Protein AF-A0A8T2VFH3-F1 (afdb_monomer_lite)

pLDDT: mean 77.1, std 20.13, range [26.38, 95.88]

InterPro domains:
  IPR005554 NOL6/Upt22 [PTHR17972] (3-169)
  IPR035370 Nrap protein, domain 5 [PF17406] (2-104)

Foldseek 3Di:
DPQPVHDPDPDPLSVLLVVLVCLQPPPQLPDAAEDEDPPPDDPVLVVVLVVLSVVCNPQDFSHHYAYPVRSNSPPPGNVDDHVVVSVVSNVLSVVLSVVSVCCVVVNCVVCVCVNVDDDPVVDPDDDDDDLVPDPCSVPDPDDDDDPDDQDQDDPDDDPPDDPPPDPPVVPDDPDPPPDPPRDDDDDDD

Organism: Ceratopteris richardii (NCBI:txid49495)

Structure (mmCIF, N/CA/C/O backbone):
data_AF-A0A8T2VFH3-F1
#
_entry.id   AF-A0A8T2VFH3-F1
#
loop_
_atom_site.group_PDB
_atom_site.id
_atom_site.type_symbol
_atom_site.label_atom_id
_atom_site.label_alt_id
_atom_site.label_comp_id
_atom_site.label_asym_id
_atom_site.label_entity_id
_atom_site.label_seq_id
_atom_site.pdbx_PDB_ins_code
_atom_site.Cartn_x
_atom_site.Cartn_y
_atom_site.Cartn_z
_atom_site.occupancy
_atom_site.B_iso_or_equiv
_atom_site.auth_seq_id
_atom_site.auth_comp_id
_atom_site.auth_asym_id
_atom_site.auth_atom_id
_atom_site.pdbx_PDB_model_num
ATOM 1 N N . MET A 1 1 ? -1.041 8.936 9.125 1.00 47.41 1 MET A N 1
ATOM 2 C CA . MET A 1 1 ? -0.189 7.726 9.085 1.00 47.41 1 MET A CA 1
ATOM 3 C C . MET A 1 1 ? 0.545 7.745 10.401 1.00 47.41 1 MET A C 1
ATOM 5 O O . MET A 1 1 ? 1.342 8.659 10.584 1.00 47.41 1 MET A O 1
ATOM 9 N N . ARG A 1 2 ? 0.263 6.819 11.328 1.00 52.88 2 ARG A N 1
ATOM 10 C CA . ARG A 1 2 ? 1.110 6.667 12.518 1.00 52.88 2 ARG A CA 1
ATOM 11 C C . ARG A 1 2 ? 2.523 6.396 12.016 1.00 52.88 2 ARG A C 1
ATOM 13 O O . ARG A 1 2 ? 2.790 5.335 11.466 1.00 52.88 2 ARG A O 1
ATOM 20 N N . SER A 1 3 ? 3.382 7.406 12.100 1.00 57.72 3 SER A N 1
ATOM 21 C CA . SER A 1 3 ? 4.727 7.335 11.542 1.00 57.72 3 SER A CA 1
ATOM 22 C C . SER A 1 3 ? 5.629 6.454 12.403 1.00 57.72 3 SER A C 1
ATOM 24 O O . SER A 1 3 ? 6.637 5.980 11.897 1.00 57.72 3 SER A O 1
ATOM 26 N N . ALA A 1 4 ? 5.235 6.186 13.657 1.00 55.66 4 ALA A N 1
ATOM 27 C CA . ALA A 1 4 ? 5.940 5.340 14.612 1.00 55.66 4 ALA A CA 1
ATOM 28 C C . ALA A 1 4 ? 6.362 3.991 13.990 1.00 55.66 4 ALA A C 1
ATOM 30 O O . ALA A 1 4 ? 5.526 3.308 13.396 1.00 55.66 4 ALA A O 1
ATOM 31 N N . PRO A 1 5 ? 7.638 3.584 14.122 1.00 71.25 5 PRO A N 1
ATOM 32 C CA . PRO A 1 5 ? 8.710 4.199 14.922 1.00 71.25 5 PRO A CA 1
ATOM 33 C C . PRO A 1 5 ? 9.457 5.367 14.241 1.00 71.25 5 PRO A C 1
ATOM 35 O O . PRO A 1 5 ? 10.405 5.904 14.801 1.00 71.25 5 PRO A O 1
ATOM 38 N N . TYR A 1 6 ? 9.064 5.769 13.037 1.00 73.88 6 TYR A N 1
ATOM 39 C CA . TYR A 1 6 ? 9.732 6.792 12.237 1.00 73.88 6 TYR A CA 1
ATOM 40 C C . TYR A 1 6 ? 9.082 8.188 12.354 1.00 73.88 6 TYR A C 1
ATOM 42 O O . TYR A 1 6 ? 7.912 8.341 12.698 1.00 73.88 6 TYR A O 1
ATOM 50 N N . SER A 1 7 ? 9.828 9.247 12.029 1.00 82.75 7 SER A N 1
ATOM 51 C CA . SER A 1 7 ? 9.264 10.587 11.776 1.00 82.75 7 SER A CA 1
ATOM 52 C C . SER A 1 7 ? 8.510 10.616 10.439 1.00 82.75 7 SER A C 1
ATOM 54 O O . SER A 1 7 ? 8.768 9.749 9.607 1.00 82.75 7 SER A O 1
ATOM 56 N N . PRO A 1 8 ? 7.608 11.571 10.156 1.00 85.31 8 PRO A N 1
ATOM 57 C CA . PRO A 1 8 ? 7.024 11.725 8.820 1.00 85.31 8 PRO A CA 1
ATOM 58 C C . PRO A 1 8 ? 8.106 11.786 7.717 1.00 85.31 8 PRO A C 1
ATOM 60 O O . PRO A 1 8 ? 9.150 12.408 7.924 1.00 85.31 8 PRO A O 1
ATOM 63 N N . PRO A 1 9 ? 7.930 11.103 6.567 1.00 88.88 9 PRO A N 1
ATOM 64 C CA . PRO A 1 9 ? 8.958 11.060 5.530 1.00 88.88 9 PRO A CA 1
ATOM 65 C C . PRO A 1 9 ? 9.182 12.448 4.913 1.00 88.88 9 PRO A C 1
ATOM 67 O O . PRO A 1 9 ? 8.249 13.066 4.413 1.00 88.88 9 PRO A O 1
ATOM 70 N N . LEU A 1 10 ? 10.437 12.908 4.902 1.00 88.25 10 LEU A N 1
ATOM 71 C CA . LEU A 1 10 ? 10.839 14.214 4.352 1.00 88.25 10 LEU A CA 1
ATOM 72 C C . LEU A 1 10 ? 11.247 14.160 2.869 1.00 88.25 10 LEU A C 1
ATOM 74 O O . LEU A 1 10 ? 11.599 15.177 2.279 1.00 88.25 10 LEU A O 1
ATOM 78 N N . SER A 1 11 ? 11.212 12.978 2.248 1.00 92.50 11 SER A N 1
ATOM 79 C CA . SER A 1 11 ? 11.485 12.806 0.822 1.00 92.50 11 SER A CA 1
ATOM 80 C C . SER A 1 11 ? 10.522 11.800 0.194 1.00 92.50 11 SER A C 1
ATOM 82 O O . SER A 1 11 ? 10.039 10.875 0.854 1.00 92.50 11 SER A O 1
ATOM 84 N N . ARG A 1 12 ? 10.285 11.953 -1.115 1.00 91.81 12 ARG A N 1
ATOM 85 C CA . ARG A 1 12 ? 9.462 11.023 -1.906 1.00 91.81 12 ARG A CA 1
ATOM 86 C C . ARG A 1 12 ? 10.011 9.597 -1.856 1.00 91.81 12 ARG A C 1
ATOM 88 O O . ARG A 1 12 ? 9.244 8.656 -1.694 1.00 91.81 12 ARG A O 1
ATOM 95 N N . VAL A 1 13 ? 11.333 9.450 -1.936 1.00 91.25 13 VAL A N 1
ATOM 96 C CA . VAL A 1 13 ? 12.014 8.148 -1.908 1.00 91.25 13 VAL A CA 1
ATOM 97 C C . VAL A 1 13 ? 11.849 7.480 -0.542 1.00 91.25 13 VAL A C 1
ATOM 99 O O . VAL A 1 13 ? 11.465 6.316 -0.474 1.00 91.25 13 VAL A O 1
ATOM 102 N N . THR A 1 14 ? 12.036 8.228 0.551 1.00 91.62 14 THR A N 1
ATOM 103 C CA . THR A 1 14 ? 11.834 7.725 1.921 1.00 91.62 14 THR A CA 1
ATOM 104 C C . THR A 1 14 ? 10.377 7.334 2.180 1.00 91.62 14 THR A C 1
ATOM 106 O O . THR A 1 14 ? 10.109 6.345 2.859 1.00 91.62 14 THR A O 1
ATOM 109 N N . GLY A 1 15 ? 9.417 8.097 1.652 1.00 92.69 15 GLY A N 1
ATOM 110 C CA . GLY A 1 15 ? 8.003 7.734 1.737 1.00 92.69 15 GLY A CA 1
ATOM 111 C C . GLY A 1 15 ? 7.705 6.443 0.977 1.00 92.69 15 GLY A C 1
ATOM 112 O O . GLY A 1 15 ? 7.069 5.539 1.516 1.00 92.69 15 GLY A O 1
ATOM 113 N N . PHE A 1 16 ? 8.225 6.332 -0.246 1.00 93.75 16 PHE A N 1
ATOM 114 C CA . PHE A 1 16 ? 8.002 5.172 -1.099 1.00 93.75 16 PHE A CA 1
ATOM 115 C C . PHE A 1 16 ? 8.624 3.894 -0.528 1.00 93.75 16 PHE A C 1
ATOM 117 O O . PHE A 1 16 ? 7.931 2.885 -0.431 1.00 93.75 16 PHE A O 1
ATOM 124 N N . ILE A 1 17 ? 9.875 3.933 -0.055 1.00 93.19 17 ILE A N 1
ATOM 125 C CA . ILE A 1 17 ? 10.496 2.750 0.559 1.00 93.19 17 ILE A CA 1
ATOM 126 C C . ILE A 1 17 ? 9.724 2.295 1.803 1.00 93.19 17 ILE A C 1
ATOM 128 O O . ILE A 1 17 ? 9.435 1.112 1.939 1.00 93.19 17 ILE A O 1
ATOM 132 N N . ARG A 1 18 ? 9.277 3.215 2.669 1.00 92.88 18 ARG A N 1
ATOM 133 C CA . ARG A 1 18 ? 8.472 2.859 3.851 1.00 92.88 18 ARG A CA 1
ATOM 134 C C . ARG A 1 18 ? 7.125 2.249 3.488 1.00 92.88 18 ARG A C 1
ATOM 136 O O . ARG A 1 18 ? 6.659 1.361 4.193 1.00 92.88 18 ARG A O 1
ATOM 143 N N . PHE A 1 19 ? 6.515 2.698 2.397 1.00 94.81 19 PHE A N 1
ATOM 144 C CA . PHE A 1 19 ? 5.304 2.081 1.868 1.00 94.81 19 PHE A CA 1
ATOM 145 C C . PHE A 1 19 ? 5.554 0.641 1.397 1.00 94.81 19 PHE A C 1
ATOM 147 O O . PHE A 1 19 ? 4.775 -0.250 1.733 1.00 94.81 19 PHE A O 1
ATOM 154 N N . LEU A 1 20 ? 6.658 0.384 0.687 1.00 95.44 20 LEU A N 1
ATOM 155 C CA . LEU A 1 20 ? 7.027 -0.978 0.283 1.00 95.44 20 LEU A CA 1
ATOM 156 C C . LEU A 1 20 ? 7.302 -1.871 1.501 1.00 95.44 20 LEU A C 1
ATOM 158 O O . LEU A 1 20 ? 6.806 -2.995 1.562 1.00 95.44 20 LEU A O 1
ATOM 162 N N . LEU A 1 21 ? 8.029 -1.358 2.496 1.00 94.31 21 LEU A N 1
ATOM 163 C CA . LEU A 1 21 ? 8.298 -2.071 3.747 1.00 94.31 21 LEU A CA 1
ATOM 164 C C . LEU A 1 21 ? 7.007 -2.376 4.520 1.00 94.31 21 LEU A C 1
ATOM 166 O O . LEU A 1 21 ? 6.841 -3.492 5.003 1.00 94.31 21 LEU A O 1
ATOM 170 N N . LEU A 1 22 ? 6.057 -1.432 4.569 1.00 95.25 22 LEU A N 1
ATOM 171 C CA . LEU A 1 22 ? 4.728 -1.668 5.137 1.00 95.25 22 LEU A CA 1
ATOM 172 C C . LEU A 1 22 ? 4.045 -2.840 4.429 1.00 95.25 22 LEU A C 1
ATOM 174 O O . LEU A 1 22 ? 3.620 -3.776 5.089 1.00 95.25 22 LEU A O 1
ATOM 178 N N . ILE A 1 23 ? 3.971 -2.838 3.098 1.00 95.50 23 ILE A N 1
ATOM 179 C CA . ILE A 1 23 ? 3.341 -3.945 2.364 1.00 95.50 23 ILE A CA 1
ATOM 180 C C . ILE A 1 23 ? 4.028 -5.280 2.660 1.00 95.50 23 ILE A C 1
ATOM 182 O O . ILE A 1 23 ? 3.342 -6.281 2.879 1.00 95.50 23 ILE A O 1
ATOM 186 N N . ARG A 1 24 ? 5.365 -5.284 2.663 1.00 95.44 24 ARG A N 1
ATOM 187 C CA . ARG A 1 24 ? 6.205 -6.472 2.837 1.00 95.44 24 ARG A CA 1
ATOM 188 C C . ARG A 1 24 ? 6.053 -7.112 4.216 1.00 95.44 24 ARG A C 1
ATOM 190 O O . ARG A 1 24 ? 5.927 -8.333 4.298 1.00 95.44 24 ARG A O 1
ATOM 197 N N . ASP A 1 25 ? 6.112 -6.298 5.266 1.00 94.56 25 ASP A N 1
ATOM 198 C CA . ASP A 1 25 ? 6.278 -6.766 6.647 1.00 94.56 25 ASP A CA 1
ATOM 199 C C . ASP A 1 25 ? 4.962 -6.796 7.429 1.00 94.56 25 ASP A C 1
ATOM 201 O O . ASP A 1 25 ? 4.890 -7.367 8.522 1.00 94.56 25 ASP A O 1
ATOM 205 N N . TYR A 1 26 ? 3.902 -6.181 6.901 1.00 95.19 26 TYR A N 1
ATOM 206 C CA . TYR A 1 26 ? 2.634 -6.122 7.605 1.00 95.19 26 TYR A CA 1
ATOM 207 C C . TYR A 1 26 ? 1.938 -7.486 7.649 1.00 95.19 26 TYR A C 1
ATOM 209 O O . TYR A 1 26 ? 1.754 -8.179 6.650 1.00 95.19 26 TYR A O 1
ATOM 217 N N . ALA A 1 27 ? 1.513 -7.863 8.851 1.00 92.94 27 ALA A N 1
ATOM 218 C CA . ALA A 1 27 ? 0.857 -9.128 9.141 1.00 92.94 27 ALA A CA 1
ATOM 219 C C . ALA A 1 27 ? -0.642 -9.075 8.784 1.00 92.94 27 ALA A C 1
ATOM 221 O O . ALA A 1 27 ? -1.491 -9.120 9.673 1.00 92.94 27 ALA A O 1
ATOM 222 N N . TRP A 1 28 ? -0.958 -8.977 7.487 1.00 92.75 28 TRP A N 1
ATOM 223 C CA . TRP A 1 28 ? -2.314 -8.756 6.949 1.00 92.75 28 TRP A CA 1
ATOM 224 C C . TRP A 1 28 ? -3.392 -9.718 7.478 1.00 92.75 28 TRP A C 1
ATOM 226 O O . TRP A 1 28 ? -4.540 -9.321 7.634 1.00 92.75 28 TRP A O 1
ATOM 236 N N . ASN A 1 29 ? -3.020 -10.958 7.806 1.00 90.44 29 ASN A N 1
ATOM 237 C CA . ASN A 1 29 ? -3.946 -11.976 8.319 1.00 90.44 29 ASN A CA 1
ATOM 238 C C . ASN A 1 29 ? -4.195 -11.890 9.832 1.00 90.44 29 ASN A C 1
ATOM 240 O O . ASN A 1 29 ? -5.078 -12.570 10.342 1.00 90.44 29 ASN A O 1
ATOM 244 N N . PHE A 1 30 ? -3.383 -11.126 10.565 1.00 90.81 30 PHE A N 1
ATOM 245 C CA . PHE A 1 30 ? -3.372 -11.145 12.031 1.00 90.81 30 PHE A CA 1
ATOM 246 C C . PHE A 1 30 ? -3.844 -9.837 12.656 1.00 90.81 30 PHE A C 1
ATOM 248 O O . PHE A 1 30 ? -4.171 -9.820 13.839 1.00 90.81 30 PHE A O 1
ATOM 255 N N . LYS A 1 31 ? -3.851 -8.738 11.897 1.00 92.75 31 LYS A N 1
ATOM 256 C CA . LYS A 1 31 ? -4.319 -7.442 12.387 1.00 92.75 31 LYS A CA 1
ATOM 257 C C . LYS A 1 31 ? -4.823 -6.547 11.252 1.00 92.75 31 LYS A C 1
ATOM 259 O O . LYS A 1 31 ? -4.257 -6.596 10.157 1.00 92.75 31 LYS A O 1
ATOM 264 N N . PRO A 1 32 ? -5.828 -5.698 11.522 1.00 94.38 32 PRO A N 1
ATOM 265 C CA . PRO A 1 32 ? -6.309 -4.708 10.572 1.00 94.38 32 PRO A CA 1
ATOM 266 C C . PRO A 1 32 ? -5.364 -3.504 10.498 1.00 94.38 32 PRO A C 1
ATOM 268 O O . PRO A 1 32 ? -4.879 -3.001 11.520 1.00 94.38 32 PRO A O 1
ATOM 271 N N . LEU A 1 33 ? -5.130 -2.991 9.289 1.00 94.94 33 LEU A N 1
ATOM 272 C CA . LEU A 1 33 ? -4.399 -1.745 9.088 1.00 94.94 33 LEU A CA 1
ATOM 273 C C . LEU A 1 33 ? -5.324 -0.559 9.363 1.00 94.94 33 LEU A C 1
ATOM 275 O O . LEU A 1 33 ? -6.145 -0.195 8.528 1.00 94.94 33 LEU A O 1
ATOM 279 N N . ILE A 1 34 ? -5.160 0.063 10.527 1.00 94.62 34 ILE A N 1
ATOM 280 C CA . ILE A 1 34 ? -5.938 1.238 10.926 1.00 94.62 34 ILE A CA 1
ATOM 281 C C . ILE A 1 34 ? -5.215 2.506 10.463 1.00 94.62 34 ILE A C 1
ATOM 283 O O . ILE A 1 34 ? -4.112 2.822 10.922 1.00 94.62 34 ILE A O 1
ATOM 287 N N . VAL A 1 35 ? -5.836 3.227 9.534 1.00 92.88 35 VAL A N 1
ATOM 288 C CA . VAL A 1 35 ? -5.337 4.473 8.954 1.00 92.88 35 VAL A CA 1
ATOM 289 C C . VAL A 1 35 ? -6.115 5.639 9.542 1.00 92.88 35 VAL A C 1
ATOM 291 O O . VAL A 1 35 ? -7.149 6.048 9.024 1.00 92.88 35 VAL A O 1
ATOM 294 N N . ASP A 1 36 ? -5.563 6.193 10.615 1.00 91.75 36 ASP A N 1
ATOM 295 C CA . ASP A 1 36 ? -6.028 7.433 11.224 1.00 91.75 36 ASP A CA 1
ATOM 296 C C . ASP A 1 36 ? -5.071 8.570 10.842 1.00 91.75 36 ASP A C 1
ATOM 298 O O . ASP A 1 36 ? -3.867 8.520 11.136 1.00 91.75 36 ASP A O 1
ATOM 302 N N . LEU A 1 37 ? -5.554 9.531 10.055 1.00 87.25 37 LEU A N 1
ATOM 303 C CA . LEU A 1 37 ? -4.737 10.655 9.585 1.00 87.25 37 LEU A CA 1
ATOM 304 C C . LEU A 1 37 ? -4.922 11.901 10.449 1.00 87.25 37 LEU A C 1
ATOM 306 O O . LEU A 1 37 ? -3.942 12.619 10.631 1.00 87.25 37 LEU A O 1
ATOM 310 N N . ASN A 1 38 ? -6.133 12.124 10.965 1.00 89.38 38 ASN A N 1
ATOM 311 C CA . ASN A 1 38 ? -6.492 13.325 11.720 1.00 89.38 38 ASN A CA 1
ATOM 312 C C . ASN A 1 38 ? -6.745 13.050 13.209 1.00 89.38 38 ASN A C 1
ATOM 314 O O . ASN A 1 38 ? -7.127 13.971 13.918 1.00 89.38 38 ASN A O 1
ATOM 318 N N . GLU A 1 39 ? -6.513 11.818 13.674 1.00 88.44 39 GLU A N 1
ATOM 319 C CA . GLU A 1 39 ? -6.817 11.388 15.047 1.00 88.44 39 GLU A CA 1
ATOM 320 C C . GLU A 1 39 ? -8.327 11.401 15.335 1.00 88.44 39 GLU A C 1
ATOM 322 O O . GLU A 1 39 ? -8.773 11.750 16.426 1.00 88.44 39 GLU A O 1
ATOM 327 N N . ASP A 1 40 ? -9.115 11.004 14.331 1.00 91.81 40 ASP A N 1
ATOM 328 C CA . ASP A 1 40 ? -10.580 11.004 14.393 1.00 91.81 40 ASP A CA 1
ATOM 329 C C . ASP A 1 40 ? -11.123 9.798 15.184 1.00 91.81 40 ASP A C 1
ATOM 331 O O . ASP A 1 40 ? -12.274 9.817 15.623 1.00 91.81 40 ASP A O 1
ATOM 335 N N . PHE A 1 41 ? -10.327 8.734 15.369 1.00 93.94 41 PHE A N 1
ATOM 336 C CA . PHE A 1 41 ? -10.786 7.536 16.071 1.00 93.94 41 PHE A CA 1
ATOM 337 C C . PHE A 1 41 ? -10.713 7.664 17.591 1.00 93.94 41 PHE A C 1
ATOM 339 O O . PHE A 1 41 ? -9.669 7.947 18.183 1.00 93.94 41 PHE A O 1
ATOM 346 N N . THR A 1 42 ? -11.813 7.305 18.244 1.00 94.25 42 THR A N 1
ATOM 347 C CA . THR A 1 42 ? -11.893 7.113 19.693 1.00 94.25 42 THR A CA 1
ATOM 348 C C . THR A 1 42 ? -11.504 5.687 20.086 1.00 94.25 42 THR A C 1
ATOM 350 O O . THR A 1 42 ? -11.527 4.775 19.264 1.00 94.25 42 THR A O 1
ATOM 353 N N . SER A 1 43 ? -11.212 5.437 21.368 1.00 93.44 43 SER A N 1
ATOM 354 C CA . SER A 1 43 ? -10.912 4.080 21.864 1.00 93.44 43 SER A CA 1
ATOM 355 C C . SER A 1 43 ? -12.003 3.054 21.530 1.00 93.44 43 SER A C 1
ATOM 357 O O . SER A 1 43 ? -11.684 1.908 21.228 1.00 93.44 43 SER A O 1
ATOM 359 N N . LYS A 1 44 ? -13.275 3.474 21.521 1.00 95.12 44 LYS A N 1
ATOM 360 C CA . LYS A 1 44 ? -14.406 2.612 21.144 1.00 95.12 44 LYS A CA 1
ATOM 361 C C . LYS A 1 44 ? -14.356 2.221 19.669 1.00 95.12 44 LYS A C 1
ATOM 363 O O . LYS A 1 44 ? -14.702 1.100 19.325 1.00 95.12 44 LYS A O 1
ATOM 368 N N . ASP A 1 45 ? -13.891 3.120 18.807 1.00 95.88 45 ASP A N 1
ATOM 369 C CA . ASP A 1 45 ? -13.770 2.845 17.377 1.00 95.88 45 ASP A CA 1
ATOM 370 C C . ASP A 1 45 ? -12.692 1.793 17.104 1.00 95.88 45 ASP A C 1
ATOM 372 O O . ASP A 1 45 ? -12.888 0.908 16.274 1.00 95.88 45 ASP A O 1
ATOM 376 N N . TYR A 1 46 ? -11.583 1.830 17.853 1.00 94.25 46 TYR A N 1
ATOM 377 C CA . TYR A 1 46 ? -10.551 0.791 17.787 1.00 94.25 46 TYR A CA 1
ATOM 378 C C . TYR A 1 46 ? -11.089 -0.586 18.204 1.00 94.25 46 TYR A C 1
ATOM 380 O O . TYR A 1 46 ? -10.767 -1.577 17.549 1.00 94.25 46 TYR A O 1
ATOM 388 N N . GLU A 1 47 ? -11.909 -0.655 19.257 1.00 95.19 47 GLU A N 1
ATOM 389 C CA . GLU A 1 47 ? -12.567 -1.900 19.686 1.00 95.19 47 GLU A CA 1
ATOM 390 C C . GLU A 1 47 ? -13.514 -2.426 18.599 1.00 95.19 47 GLU A C 1
ATOM 392 O O . GLU A 1 47 ? -13.392 -3.579 18.190 1.00 95.19 47 GLU A O 1
ATOM 397 N N . LEU A 1 48 ? -14.364 -1.557 18.041 1.00 95.12 48 LEU A N 1
ATOM 398 C CA . LEU A 1 48 ? -15.286 -1.916 16.959 1.00 95.12 48 LEU A CA 1
ATOM 399 C C . LEU A 1 48 ? -14.560 -2.447 15.717 1.00 95.12 48 LEU A C 1
ATOM 401 O O . LEU A 1 48 ? -14.984 -3.441 15.133 1.00 95.12 48 LEU A O 1
ATOM 405 N N . ILE A 1 49 ? -13.452 -1.820 15.313 1.00 95.38 49 ILE A N 1
ATOM 406 C CA . ILE A 1 49 ? -12.653 -2.284 14.169 1.00 95.38 49 ILE A CA 1
ATOM 407 C C . ILE A 1 49 ? -12.083 -3.686 14.425 1.00 95.38 49 ILE A C 1
ATOM 409 O O . ILE A 1 49 ? -12.070 -4.522 13.520 1.00 95.38 49 ILE A O 1
ATOM 413 N N . MET A 1 50 ? -11.603 -3.953 15.642 1.00 94.44 50 MET A N 1
ATOM 414 C CA . MET A 1 50 ? -11.069 -5.268 16.003 1.00 94.44 50 MET A CA 1
ATOM 415 C C . MET A 1 50 ? -12.164 -6.336 16.053 1.00 94.44 50 MET A C 1
ATOM 417 O O . MET A 1 50 ? -11.936 -7.453 15.586 1.00 94.44 50 MET A O 1
ATOM 421 N N . ASP A 1 51 ? -13.348 -5.991 16.560 1.00 93.56 51 ASP A N 1
ATOM 422 C CA . ASP A 1 51 ? -14.506 -6.886 16.574 1.00 93.56 51 ASP A CA 1
ATOM 423 C C . ASP A 1 51 ? -14.949 -7.245 15.151 1.00 93.56 51 ASP A C 1
ATOM 425 O O . ASP A 1 51 ? -15.125 -8.425 14.847 1.00 93.56 51 ASP A O 1
ATOM 429 N N . GLU A 1 52 ? -15.045 -6.262 14.251 1.00 92.62 52 GLU A N 1
ATOM 430 C CA . GLU A 1 52 ? -15.368 -6.485 12.833 1.00 92.62 52 GLU A CA 1
ATOM 431 C C . GLU A 1 52 ? -14.299 -7.354 12.146 1.00 92.62 52 GLU A C 1
ATOM 433 O O . GLU A 1 52 ? -14.622 -8.322 11.449 1.00 92.62 52 GLU A O 1
ATOM 438 N N . PHE A 1 53 ? -13.015 -7.081 12.405 1.00 93.50 53 PHE A N 1
ATOM 439 C CA . PHE A 1 53 ? -11.913 -7.893 11.887 1.00 93.50 53 PHE A CA 1
ATOM 440 C C . PHE A 1 53 ? -11.994 -9.352 12.369 1.00 93.50 53 PHE A C 1
ATOM 442 O O . PHE A 1 53 ? -11.809 -10.275 11.573 1.00 93.50 53 PHE A O 1
ATOM 449 N N . HIS A 1 54 ? -12.301 -9.596 13.644 1.00 91.12 54 HIS A N 1
ATOM 450 C CA . HIS A 1 54 ? -12.416 -10.955 14.182 1.00 91.12 54 HIS A CA 1
ATOM 451 C C . HIS A 1 54 ? -13.699 -11.672 13.742 1.00 91.12 54 HIS A C 1
ATOM 453 O O . HIS A 1 54 ? -13.656 -12.874 13.459 1.00 91.12 54 HIS A O 1
ATOM 459 N N . ALA A 1 55 ? -14.823 -10.958 13.643 1.00 88.38 55 ALA A N 1
ATOM 460 C CA . ALA A 1 55 ? -16.097 -11.507 13.185 1.00 88.38 55 ALA A CA 1
ATOM 461 C C . ALA A 1 55 ? -16.013 -11.993 11.729 1.00 88.38 55 ALA A C 1
ATOM 463 O O . ALA A 1 55 ? -16.552 -13.048 11.385 1.00 88.38 55 ALA A O 1
ATOM 464 N N . GLY A 1 56 ? -15.284 -11.262 10.883 1.00 76.44 56 GLY A N 1
ATOM 465 C CA . GLY A 1 56 ? -15.141 -11.549 9.460 1.00 76.44 56 GLY A CA 1
ATOM 466 C C . GLY A 1 56 ? -14.055 -12.563 9.087 1.00 76.44 56 GLY A C 1
ATOM 467 O O . GLY A 1 56 ? -13.798 -12.734 7.903 1.00 76.44 56 GLY A O 1
ATOM 468 N N . ASN A 1 57 ? -13.410 -13.275 10.019 1.00 65.62 57 ASN A N 1
ATOM 469 C CA . ASN A 1 57 ? -12.167 -14.036 9.756 1.00 65.62 57 ASN A CA 1
ATOM 470 C C . ASN A 1 57 ? -12.226 -15.054 8.578 1.00 65.62 57 ASN A C 1
ATOM 472 O O . ASN A 1 57 ? -11.198 -15.414 8.011 1.00 65.62 57 ASN A O 1
ATOM 476 N N . LYS A 1 58 ? -13.417 -15.510 8.155 1.00 64.50 58 LYS A N 1
ATOM 477 C CA . LYS A 1 58 ? -13.590 -16.355 6.949 1.00 64.50 58 LYS A CA 1
ATOM 478 C C . LYS A 1 58 ? -13.915 -15.586 5.660 1.00 64.50 58 LYS A C 1
ATOM 480 O O . LYS A 1 58 ? -13.717 -16.128 4.578 1.00 64.50 58 LYS A O 1
ATOM 485 N N . THR A 1 59 ? -14.439 -14.371 5.766 1.00 73.25 59 THR A N 1
ATOM 486 C CA . THR A 1 59 ? -14.924 -13.534 4.653 1.00 73.25 59 THR A CA 1
ATOM 487 C C . THR A 1 59 ? -14.146 -12.230 4.501 1.00 73.25 59 THR A C 1
ATOM 489 O O . THR A 1 59 ? -14.485 -11.418 3.644 1.00 73.25 59 THR A O 1
ATOM 492 N N . ASN A 1 60 ? -13.126 -12.013 5.331 1.00 81.62 60 ASN A N 1
ATOM 493 C CA . ASN A 1 60 ? -12.342 -10.794 5.316 1.00 81.62 60 ASN A CA 1
ATOM 494 C C . ASN A 1 60 ? -11.620 -10.624 3.978 1.00 81.62 60 ASN A C 1
ATOM 496 O O . ASN A 1 60 ? -11.133 -11.606 3.400 1.00 81.62 60 ASN A O 1
ATOM 500 N N . PRO A 1 61 ? -11.497 -9.372 3.508 1.00 90.00 61 PRO A N 1
ATOM 501 C CA . PRO A 1 61 ? -10.626 -9.071 2.387 1.00 90.00 61 PRO A CA 1
ATOM 502 C C . PRO A 1 61 ? -9.194 -9.501 2.711 1.00 90.00 61 PRO A C 1
ATOM 504 O O . PRO A 1 61 ? -8.780 -9.512 3.872 1.00 90.00 61 PRO A O 1
ATOM 507 N N . ALA A 1 62 ? -8.399 -9.803 1.679 1.00 92.69 62 ALA A N 1
ATOM 508 C CA . ALA A 1 62 ? -6.993 -10.161 1.885 1.00 92.69 62 ALA A CA 1
ATOM 509 C C . ALA A 1 62 ? -6.220 -9.045 2.612 1.00 92.69 62 ALA A C 1
ATOM 511 O O . ALA A 1 62 ? -5.268 -9.315 3.338 1.00 92.69 62 ALA A O 1
ATOM 512 N N . MET A 1 63 ? -6.653 -7.794 2.435 1.00 94.19 63 MET A N 1
ATOM 513 C CA . MET A 1 63 ? -6.173 -6.634 3.176 1.00 94.19 63 MET A CA 1
ATOM 514 C C . MET A 1 63 ? -7.341 -5.978 3.913 1.00 94.19 63 MET A C 1
ATOM 516 O O . MET A 1 63 ? -8.187 -5.348 3.284 1.00 94.19 63 MET A O 1
ATOM 520 N N . PHE A 1 64 ? -7.371 -6.068 5.240 1.00 95.00 64 PHE A N 1
ATOM 521 C CA . PHE A 1 64 ? -8.305 -5.278 6.041 1.00 95.00 64 PHE A CA 1
ATOM 522 C C . PHE A 1 64 ? -7.675 -3.918 6.356 1.00 95.00 64 PHE A C 1
ATOM 524 O O . PHE A 1 64 ? -6.706 -3.827 7.109 1.00 95.00 64 PHE A O 1
ATOM 531 N N . ILE A 1 65 ? -8.219 -2.863 5.760 1.00 95.00 65 ILE A N 1
ATOM 532 C CA . ILE A 1 65 ? -7.834 -1.464 5.953 1.00 95.00 65 ILE A CA 1
ATOM 533 C C . ILE A 1 65 ? -9.037 -0.697 6.499 1.00 95.00 65 ILE A C 1
ATOM 535 O O . ILE A 1 65 ? -10.048 -0.577 5.806 1.00 95.00 65 ILE A O 1
ATOM 539 N N . ALA A 1 66 ? -8.905 -0.165 7.711 1.00 94.62 66 ALA A N 1
ATOM 540 C CA . ALA A 1 66 ? -9.907 0.685 8.342 1.00 94.62 66 ALA A CA 1
ATOM 541 C C . ALA A 1 66 ? -9.479 2.152 8.312 1.00 94.62 66 ALA A C 1
ATOM 543 O O . ALA A 1 66 ? -8.308 2.473 8.514 1.00 94.62 66 ALA A O 1
ATOM 544 N N . SER A 1 67 ? -10.436 3.046 8.109 1.00 94.44 67 SER A N 1
ATOM 545 C CA . SER A 1 67 ? -10.260 4.497 8.227 1.00 94.44 67 SER A CA 1
ATOM 546 C C . SER A 1 67 ? -11.528 5.130 8.807 1.00 94.44 67 SER A C 1
ATOM 548 O O . SER A 1 67 ? -12.563 4.459 8.822 1.00 94.44 67 SER A O 1
ATOM 550 N N . PRO A 1 68 ? -11.504 6.401 9.244 1.00 93.38 68 PRO A N 1
ATOM 551 C CA . PRO A 1 68 ? -12.704 7.078 9.747 1.00 93.38 68 PRO A CA 1
ATOM 552 C C . PRO A 1 68 ? -13.885 7.070 8.761 1.00 93.38 68 PRO A C 1
ATOM 554 O O . PRO A 1 68 ? -15.039 7.146 9.167 1.00 93.38 68 PRO A O 1
ATOM 557 N N . TYR A 1 69 ? -13.606 6.922 7.463 1.00 91.88 69 TYR A N 1
ATOM 558 C CA . TYR A 1 69 ? -14.613 6.843 6.402 1.00 91.88 69 TYR A CA 1
ATOM 559 C C . TYR A 1 69 ? -15.110 5.416 6.123 1.00 91.88 69 TYR A C 1
ATOM 561 O O . TYR A 1 69 ? -16.136 5.243 5.472 1.00 91.88 69 TYR A O 1
ATOM 569 N N . ASP A 1 70 ? -14.379 4.396 6.576 1.00 92.44 70 ASP A N 1
ATOM 570 C CA . ASP A 1 70 ? -14.698 2.983 6.364 1.00 92.44 70 ASP A CA 1
ATOM 571 C C . ASP A 1 70 ? -14.027 2.123 7.440 1.00 92.44 70 ASP A C 1
ATOM 573 O O . ASP A 1 70 ? -12.868 1.726 7.311 1.00 92.44 70 ASP A O 1
ATOM 577 N N . MET A 1 71 ? -14.752 1.843 8.522 1.00 92.06 71 MET A N 1
ATOM 578 C CA . MET A 1 71 ? -14.246 1.053 9.652 1.00 92.06 71 MET A CA 1
ATOM 579 C C . MET A 1 71 ? -14.252 -0.456 9.382 1.00 92.06 71 MET A C 1
ATOM 581 O O . MET A 1 71 ? -13.542 -1.202 10.050 1.00 92.06 71 MET A O 1
ATOM 585 N N . ARG A 1 72 ? -15.046 -0.908 8.404 1.00 90.88 72 ARG A N 1
ATOM 586 C CA . ARG A 1 72 ? -15.265 -2.333 8.109 1.00 90.88 72 ARG A CA 1
ATOM 587 C C . ARG A 1 72 ? -14.422 -2.839 6.947 1.00 90.88 72 ARG A C 1
ATOM 589 O O . ARG A 1 72 ? -14.433 -4.029 6.656 1.00 90.88 72 ARG A O 1
ATOM 596 N N . SER A 1 73 ? -13.704 -1.947 6.269 1.00 90.69 73 SER A 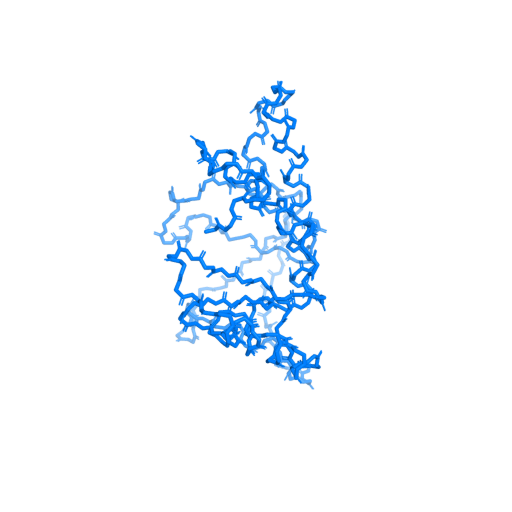N 1
ATOM 597 C CA . SER A 1 73 ? -12.942 -2.264 5.065 1.00 90.69 73 SER A CA 1
ATOM 598 C C . SER A 1 73 ? -13.807 -2.738 3.889 1.00 90.69 73 SER A C 1
ATOM 600 O O . SER A 1 73 ? -13.376 -3.546 3.068 1.00 90.69 73 SER A O 1
ATOM 602 N N . HIS A 1 74 ? -15.044 -2.243 3.787 1.00 86.81 74 HIS A N 1
ATOM 603 C CA . HIS A 1 74 ? -15.978 -2.677 2.744 1.00 86.81 74 HIS A CA 1
ATOM 604 C C . HIS A 1 74 ? -15.759 -1.991 1.390 1.00 86.81 74 HIS A C 1
ATOM 606 O O . HIS A 1 74 ? -16.083 -2.551 0.342 1.00 86.81 74 HIS A O 1
ATOM 612 N N . THR A 1 75 ? -15.224 -0.775 1.404 1.00 88.12 75 THR A N 1
ATOM 613 C CA . THR A 1 75 ? -15.242 0.131 0.250 1.00 88.12 75 THR A CA 1
ATOM 614 C C . THR A 1 75 ? -14.112 -0.162 -0.726 1.00 88.12 75 THR A C 1
ATOM 616 O O . THR A 1 75 ? -14.301 -0.066 -1.937 1.00 88.12 75 THR A O 1
ATOM 619 N N . TRP A 1 76 ? -12.927 -0.509 -0.216 1.00 84.56 76 TRP A N 1
ATOM 620 C CA . TRP A 1 76 ? -11.709 -0.518 -1.034 1.00 84.56 76 TRP A CA 1
ATOM 621 C C . TRP A 1 76 ? -11.098 -1.894 -1.260 1.00 84.56 76 TRP A C 1
ATOM 623 O O . TRP A 1 76 ? -10.456 -2.081 -2.289 1.00 84.56 76 TRP A O 1
ATOM 633 N N . THR A 1 77 ? -11.271 -2.844 -0.338 1.00 90.00 77 THR A N 1
ATOM 634 C CA . THR A 1 77 ? -10.495 -4.096 -0.360 1.00 90.00 77 THR A CA 1
ATOM 635 C C . THR A 1 77 ? -11.328 -5.367 -0.504 1.00 90.00 77 THR A C 1
ATOM 637 O O . THR A 1 77 ? -10.759 -6.422 -0.778 1.00 90.00 77 THR A O 1
ATOM 640 N N . VAL A 1 78 ? -12.663 -5.288 -0.402 1.00 87.38 78 VAL A N 1
ATOM 641 C CA . VAL A 1 78 ? -13.569 -6.450 -0.546 1.00 87.38 78 VAL A CA 1
ATOM 642 C C . VAL A 1 78 ? -13.436 -7.127 -1.906 1.00 87.38 78 VAL A C 1
ATOM 644 O O . VAL A 1 78 ? -13.365 -8.350 -1.983 1.00 87.38 78 VAL A O 1
ATOM 647 N N . ALA A 1 79 ? -13.414 -6.346 -2.987 1.00 85.88 79 ALA A N 1
ATOM 648 C CA . ALA A 1 79 ? -13.343 -6.897 -4.340 1.00 85.88 79 ALA A CA 1
ATOM 649 C C . ALA A 1 79 ? -11.912 -7.280 -4.749 1.00 85.88 79 ALA A C 1
ATOM 651 O O . ALA A 1 79 ? -11.710 -8.212 -5.525 1.00 85.88 79 ALA A O 1
ATOM 652 N N . SER A 1 80 ? -10.920 -6.529 -4.272 1.00 86.06 80 SER A N 1
ATOM 653 C CA . SER A 1 80 ? -9.512 -6.681 -4.627 1.00 86.06 80 SER A CA 1
ATOM 654 C C . SER A 1 80 ? -8.646 -5.926 -3.615 1.00 86.06 80 SER A C 1
ATOM 656 O O . SER A 1 80 ? -9.009 -4.813 -3.248 1.00 86.06 80 SER A O 1
ATOM 658 N N . PRO A 1 81 ? -7.465 -6.443 -3.240 1.00 91.19 81 PRO A N 1
ATOM 659 C CA . PRO A 1 81 ? -6.846 -7.651 -3.783 1.00 91.19 81 PRO A CA 1
ATOM 660 C C . PRO A 1 81 ? -7.395 -8.941 -3.163 1.00 91.19 81 PRO A C 1
ATOM 662 O O . PRO A 1 81 ? -7.782 -8.974 -1.997 1.00 91.19 81 PRO A O 1
ATOM 665 N N . ASP A 1 82 ? -7.366 -10.029 -3.936 1.00 90.75 82 ASP A N 1
ATOM 666 C CA . ASP A 1 82 ? -7.515 -11.381 -3.391 1.00 90.75 82 ASP A CA 1
ATOM 667 C C . ASP A 1 82 ? -6.200 -11.870 -2.749 1.00 90.75 82 ASP A C 1
ATOM 669 O O . ASP A 1 82 ? -5.154 -11.217 -2.831 1.00 90.75 82 ASP A O 1
ATOM 673 N N . GLN A 1 83 ? -6.222 -13.038 -2.096 1.00 90.62 83 GLN A N 1
ATOM 674 C CA . GLN A 1 83 ? -5.029 -13.549 -1.408 1.00 90.62 83 GLN A CA 1
ATOM 675 C C . GLN A 1 83 ? -3.843 -13.797 -2.351 1.00 90.62 83 GLN A C 1
ATOM 677 O O . GLN A 1 83 ? -2.690 -13.651 -1.943 1.00 90.62 83 GLN A O 1
ATOM 682 N N . PHE A 1 84 ? -4.096 -14.186 -3.602 1.00 90.38 84 PHE A N 1
ATOM 683 C CA . PHE A 1 84 ? -3.034 -14.436 -4.574 1.00 90.38 84 PHE A CA 1
ATOM 684 C C . PHE A 1 84 ? -2.385 -13.126 -5.032 1.00 90.38 84 PHE A C 1
ATOM 686 O O . PHE A 1 84 ? -1.157 -12.997 -5.037 1.00 90.38 84 PHE A O 1
ATOM 693 N N . SER A 1 85 ? -3.210 -12.128 -5.331 1.00 90.88 85 SER A N 1
ATOM 694 C CA . SER A 1 85 ? -2.801 -10.771 -5.679 1.00 90.88 85 SER A CA 1
ATOM 695 C C . SER A 1 85 ? -2.039 -10.119 -4.533 1.00 90.88 85 SER A C 1
ATOM 697 O O . SER A 1 85 ? -1.009 -9.497 -4.779 1.00 90.88 85 SER A O 1
ATOM 699 N N . LEU A 1 86 ? -2.464 -10.329 -3.281 1.00 94.38 86 LEU A N 1
ATOM 700 C CA . LEU A 1 86 ? -1.723 -9.867 -2.109 1.00 94.38 86 LEU A CA 1
ATOM 701 C C . LEU A 1 86 ? -0.354 -10.550 -1.990 1.00 94.38 86 LEU A C 1
ATOM 703 O O . LEU A 1 86 ? 0.647 -9.866 -1.804 1.00 94.38 86 LEU A O 1
ATOM 707 N N . LYS A 1 87 ? -0.267 -11.879 -2.141 1.00 93.31 87 LYS A N 1
ATOM 708 C CA . LYS A 1 87 ? 1.029 -12.588 -2.126 1.00 93.31 87 LYS A CA 1
ATOM 709 C C . LYS A 1 87 ? 1.976 -12.050 -3.199 1.00 93.31 87 LYS A C 1
ATOM 711 O O . LYS A 1 87 ? 3.156 -11.829 -2.925 1.00 93.31 87 LYS A O 1
ATOM 716 N N . ARG A 1 88 ? 1.453 -11.805 -4.402 1.00 92.50 88 ARG A N 1
ATOM 717 C CA . ARG A 1 88 ? 2.207 -11.191 -5.501 1.00 92.50 88 ARG A CA 1
ATOM 718 C C . ARG A 1 88 ? 2.645 -9.766 -5.149 1.00 92.50 88 ARG A C 1
ATOM 720 O O . ARG A 1 88 ? 3.807 -9.430 -5.355 1.00 92.50 88 ARG A O 1
ATOM 727 N N . LEU A 1 89 ? 1.754 -8.960 -4.576 1.00 93.81 89 LEU A N 1
ATOM 728 C CA . LEU A 1 89 ? 2.044 -7.596 -4.131 1.00 93.81 89 LEU A CA 1
ATOM 729 C C . LEU A 1 89 ? 3.158 -7.569 -3.070 1.00 93.81 89 LEU A C 1
ATOM 731 O O . LEU A 1 89 ? 4.080 -6.766 -3.182 1.00 93.81 89 LEU A O 1
ATOM 735 N N . VAL A 1 90 ? 3.122 -8.480 -2.094 1.00 95.50 90 VAL A N 1
ATOM 736 C CA . VAL A 1 90 ? 4.168 -8.646 -1.068 1.00 95.50 90 VAL A CA 1
ATOM 737 C C . VAL A 1 90 ? 5.507 -9.040 -1.694 1.00 95.50 90 VAL A C 1
ATOM 739 O O . VAL A 1 90 ? 6.543 -8.484 -1.326 1.00 95.50 90 VAL A O 1
ATOM 742 N N . ALA A 1 91 ? 5.505 -9.965 -2.660 1.00 93.31 91 ALA A N 1
ATOM 743 C CA . ALA A 1 91 ? 6.718 -10.365 -3.370 1.00 93.31 91 ALA A CA 1
ATOM 744 C C . ALA A 1 91 ? 7.340 -9.191 -4.144 1.00 93.31 91 ALA A C 1
ATOM 746 O O . ALA A 1 91 ? 8.543 -8.962 -4.033 1.00 93.31 91 ALA A O 1
ATOM 747 N N . TYR A 1 92 ? 6.521 -8.406 -4.853 1.00 93.00 92 TYR A N 1
ATOM 748 C CA . TYR A 1 92 ? 6.978 -7.197 -5.543 1.00 93.00 92 TYR A CA 1
ATOM 749 C C . TYR A 1 92 ? 7.503 -6.141 -4.580 1.00 93.00 92 TYR A C 1
ATOM 751 O O . TYR A 1 92 ? 8.570 -5.581 -4.814 1.00 93.00 92 TYR A O 1
ATOM 759 N N . ALA A 1 93 ? 6.798 -5.894 -3.477 1.00 95.12 93 ALA A N 1
ATOM 760 C CA . ALA A 1 93 ? 7.237 -4.930 -2.480 1.00 95.12 93 ALA A CA 1
ATOM 761 C C . ALA A 1 93 ? 8.606 -5.299 -1.896 1.00 95.12 93 ALA A C 1
ATOM 763 O O . ALA A 1 93 ? 9.457 -4.424 -1.744 1.00 95.12 93 ALA A O 1
ATOM 764 N N . ARG A 1 94 ? 8.851 -6.594 -1.649 1.00 94.75 94 ARG A N 1
ATOM 765 C CA . ARG A 1 94 ? 10.154 -7.101 -1.204 1.00 94.75 94 ARG A CA 1
ATOM 766 C C . ARG A 1 94 ? 11.257 -6.808 -2.217 1.00 94.75 94 ARG A C 1
ATOM 768 O O . ARG A 1 94 ? 12.216 -6.124 -1.873 1.00 94.75 94 ARG A O 1
ATOM 775 N N . THR A 1 95 ? 11.103 -7.274 -3.455 1.00 93.06 95 THR A N 1
ATOM 776 C CA . THR A 1 95 ? 12.142 -7.112 -4.484 1.00 93.06 95 THR A CA 1
ATOM 777 C C . THR A 1 95 ? 12.393 -5.644 -4.821 1.00 93.06 95 THR A C 1
ATOM 779 O O . THR A 1 95 ? 13.535 -5.244 -5.032 1.00 93.06 95 THR A O 1
ATOM 782 N N . SER A 1 96 ? 11.339 -4.824 -4.849 1.00 93.31 96 SER A N 1
ATOM 783 C CA . SER A 1 96 ? 11.458 -3.395 -5.136 1.00 93.31 96 SER A CA 1
ATOM 784 C C . SER A 1 96 ? 12.107 -2.625 -3.989 1.00 93.31 96 SER A C 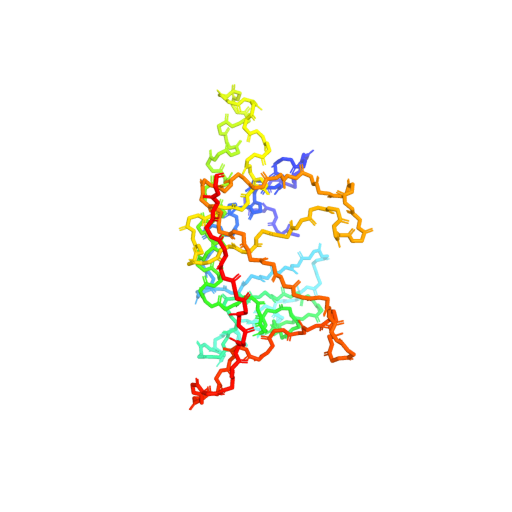1
ATOM 786 O O . SER A 1 96 ? 12.866 -1.702 -4.264 1.00 93.31 96 SER A O 1
ATOM 788 N N . ALA A 1 97 ? 11.852 -2.994 -2.727 1.00 93.88 97 ALA A N 1
ATOM 789 C CA . ALA A 1 97 ? 12.524 -2.381 -1.581 1.00 93.88 97 ALA A CA 1
ATOM 790 C C . ALA A 1 97 ? 14.031 -2.681 -1.602 1.00 93.88 97 ALA A C 1
ATOM 792 O O . ALA A 1 97 ? 14.826 -1.750 -1.553 1.00 93.88 97 ALA A O 1
ATOM 793 N N . GLU A 1 98 ? 14.414 -3.949 -1.786 1.00 92.56 98 GLU A N 1
ATOM 794 C CA . GLU A 1 98 ? 15.823 -4.371 -1.870 1.00 92.56 98 GLU A CA 1
ATOM 795 C C . GLU A 1 98 ? 16.567 -3.693 -3.032 1.00 92.56 98 GLU A C 1
ATOM 797 O O . GLU A 1 98 ? 17.716 -3.274 -2.897 1.00 92.56 98 GLU A O 1
ATOM 802 N N . LEU A 1 99 ? 15.919 -3.569 -4.196 1.00 92.19 99 LEU A N 1
ATOM 803 C CA . LEU A 1 99 ? 16.495 -2.869 -5.342 1.00 92.19 99 LEU A CA 1
ATOM 804 C C . LEU A 1 99 ? 16.630 -1.363 -5.079 1.00 92.19 99 LEU A C 1
ATOM 806 O O . LEU A 1 99 ? 17.641 -0.766 -5.444 1.00 92.19 99 LEU A O 1
ATOM 810 N N . LEU A 1 100 ? 15.617 -0.748 -4.465 1.00 92.50 100 LEU A N 1
ATOM 811 C CA . LEU A 1 100 ? 15.616 0.680 -4.164 1.00 92.50 100 LEU A CA 1
ATOM 812 C C . LEU A 1 100 ? 16.686 1.045 -3.127 1.00 92.50 100 LEU A C 1
ATOM 814 O O . LEU A 1 100 ? 17.313 2.087 -3.275 1.00 92.50 100 LEU A O 1
ATOM 818 N N . GLU A 1 101 ? 16.939 0.191 -2.133 1.00 91.62 101 GLU A N 1
ATOM 819 C CA . GLU A 1 101 ? 18.045 0.359 -1.175 1.00 91.62 101 GLU A CA 1
ATOM 820 C C . GLU A 1 101 ? 19.395 0.441 -1.900 1.00 91.62 101 GLU A C 1
ATOM 822 O O . GLU A 1 101 ? 20.096 1.445 -1.776 1.00 91.62 101 GLU A O 1
ATOM 827 N N . LYS A 1 102 ? 19.696 -0.529 -2.774 1.00 91.69 102 LYS A N 1
ATOM 828 C CA . LYS A 1 102 ? 20.932 -0.535 -3.584 1.00 91.69 102 LYS A CA 1
ATOM 829 C C . LYS A 1 102 ? 21.057 0.688 -4.495 1.00 91.69 102 LYS A C 1
ATOM 831 O O . LYS A 1 102 ? 22.145 1.219 -4.706 1.00 91.69 102 LYS A O 1
ATOM 836 N N . LEU A 1 103 ? 19.938 1.150 -5.053 1.00 91.31 103 LEU A N 1
ATOM 837 C CA . LEU A 1 103 ? 19.905 2.345 -5.898 1.00 91.31 103 LEU A CA 1
ATOM 838 C C . LEU A 1 103 ? 20.193 3.628 -5.116 1.00 91.31 103 LEU A C 1
ATOM 840 O O . LEU A 1 103 ? 20.865 4.515 -5.640 1.00 91.31 103 LEU A O 1
ATOM 844 N N . ILE A 1 104 ? 19.700 3.726 -3.879 1.00 89.88 104 ILE A N 1
ATOM 845 C CA . ILE A 1 104 ? 19.974 4.856 -2.981 1.00 89.88 104 ILE A CA 1
ATOM 846 C C . ILE A 1 104 ? 21.450 4.870 -2.567 1.00 89.88 104 ILE A C 1
ATOM 848 O O . ILE A 1 104 ? 22.040 5.945 -2.476 1.00 89.88 104 ILE A O 1
ATOM 852 N N . GLU A 1 105 ? 22.052 3.697 -2.369 1.00 89.50 105 GLU A N 1
ATOM 853 C CA . GLU A 1 105 ? 23.484 3.540 -2.073 1.00 89.50 105 GLU A CA 1
ATOM 854 C C . GLU A 1 105 ? 24.392 3.860 -3.276 1.00 89.50 105 GLU A C 1
ATOM 856 O O . GLU A 1 105 ? 25.599 4.028 -3.112 1.00 89.50 105 GLU A O 1
ATOM 861 N N . GLY A 1 106 ? 23.818 4.012 -4.475 1.00 85.31 106 GLY A N 1
ATOM 862 C CA . GLY A 1 106 ? 24.545 4.371 -5.693 1.00 85.31 106 GLY A CA 1
ATOM 863 C C . GLY A 1 106 ? 25.162 3.186 -6.439 1.00 85.31 106 GLY A C 1
ATOM 864 O O . GLY A 1 106 ? 25.988 3.406 -7.320 1.00 85.31 106 GLY A O 1
ATOM 865 N N . ASP A 1 107 ? 24.751 1.954 -6.129 1.00 82.00 107 ASP A N 1
ATOM 866 C CA . ASP A 1 107 ? 25.338 0.726 -6.687 1.00 82.00 107 ASP A CA 1
ATOM 867 C C . ASP A 1 107 ? 25.049 0.558 -8.198 1.00 82.00 107 ASP A C 1
ATOM 869 O O . ASP A 1 107 ? 25.886 0.061 -8.945 1.00 82.00 107 ASP A O 1
ATOM 873 N N . MET A 1 108 ? 23.863 0.978 -8.678 1.00 81.50 108 MET A N 1
ATOM 874 C CA . MET A 1 108 ? 23.394 0.713 -10.060 1.00 81.50 108 MET A CA 1
ATOM 875 C C . MET A 1 108 ? 22.445 1.798 -10.629 1.00 81.50 108 MET A C 1
ATOM 877 O O . MET A 1 108 ? 21.281 1.504 -10.921 1.00 81.50 108 MET A O 1
ATOM 881 N N . PRO A 1 109 ? 22.862 3.069 -10.780 1.00 78.25 109 PRO A N 1
ATOM 882 C CA . PRO A 1 109 ? 21.973 4.181 -11.152 1.00 78.25 109 PRO A CA 1
ATOM 883 C C . PRO A 1 109 ? 21.228 3.988 -12.489 1.00 78.25 109 PRO A C 1
ATOM 885 O O . PRO A 1 109 ? 20.128 4.500 -12.680 1.00 78.25 109 PRO A O 1
ATOM 888 N N . GLU A 1 110 ? 21.745 3.206 -13.424 1.00 83.12 110 GLU A N 1
ATOM 889 C CA . GLU A 1 110 ? 21.052 2.877 -14.673 1.00 83.12 110 GLU A CA 1
ATOM 890 C C . GLU A 1 110 ? 19.764 2.053 -14.469 1.00 83.12 110 GLU A C 1
ATOM 892 O O . GLU A 1 110 ? 18.918 1.987 -15.363 1.00 83.12 110 GLU A O 1
ATOM 897 N N . ARG A 1 111 ? 19.573 1.449 -13.287 1.00 84.75 111 ARG A N 1
ATOM 898 C CA . ARG A 1 111 ? 18.444 0.555 -12.989 1.00 84.75 111 ARG A CA 1
ATOM 899 C C . ARG A 1 111 ? 17.229 1.234 -12.361 1.00 84.75 111 ARG A C 1
ATOM 901 O O . ARG A 1 111 ? 16.225 0.549 -12.162 1.00 84.75 111 ARG A O 1
ATOM 908 N N . TRP A 1 112 ? 17.247 2.547 -12.113 1.00 85.12 112 TRP A N 1
ATOM 909 C CA . TRP A 1 112 ? 16.079 3.286 -11.592 1.00 85.12 112 TRP A CA 1
ATOM 910 C C . TRP A 1 112 ? 14.754 2.983 -12.324 1.00 85.12 112 TRP A C 1
ATOM 912 O O . TRP A 1 112 ? 13.749 2.762 -11.644 1.00 85.12 112 TRP A O 1
ATOM 922 N N . PRO A 1 113 ? 14.709 2.889 -13.673 1.00 84.88 113 PRO A N 1
ATOM 923 C CA . PRO A 1 113 ? 13.475 2.554 -14.386 1.00 84.88 113 PRO A CA 1
ATOM 924 C C . PRO A 1 113 ? 12.920 1.165 -14.050 1.00 84.88 113 PRO A C 1
ATOM 926 O O . PRO A 1 113 ? 11.712 0.952 -14.113 1.00 84.88 113 PRO A O 1
ATOM 929 N N . SER A 1 114 ? 13.782 0.214 -13.674 1.00 82.94 114 SER A N 1
ATOM 930 C CA . SER A 1 114 ? 13.383 -1.185 -13.494 1.00 82.94 114 SER A CA 1
ATOM 931 C C . SER A 1 114 ? 12.491 -1.420 -12.271 1.00 82.94 114 SER A C 1
ATOM 933 O O . SER A 1 114 ? 11.719 -2.374 -12.283 1.00 82.94 114 SER A O 1
ATOM 935 N N . ILE A 1 115 ? 12.492 -0.512 -11.281 1.00 86.06 115 ILE A N 1
ATOM 936 C CA . ILE A 1 115 ? 11.542 -0.528 -10.148 1.00 86.06 115 ILE A CA 1
ATOM 937 C C . ILE A 1 115 ? 10.084 -0.414 -10.627 1.00 86.06 115 ILE A C 1
ATOM 939 O O . ILE A 1 115 ? 9.171 -0.921 -9.975 1.00 86.06 115 ILE A O 1
ATOM 943 N N . PHE A 1 116 ? 9.857 0.250 -11.764 1.00 84.12 116 PHE A N 1
ATOM 944 C CA . PHE A 1 116 ? 8.526 0.502 -12.321 1.00 84.12 116 PHE A CA 1
ATOM 945 C C . PHE A 1 116 ? 8.159 -0.455 -13.462 1.00 84.12 116 PHE A C 1
ATOM 947 O O . PHE A 1 116 ? 7.099 -0.315 -14.074 1.00 84.12 116 PHE A O 1
ATOM 954 N N . CYS A 1 117 ? 9.010 -1.442 -13.747 1.00 82.50 117 CYS A N 1
ATOM 955 C CA . CYS A 1 117 ? 8.758 -2.449 -14.767 1.00 82.50 117 CYS A CA 1
ATOM 956 C C . CYS A 1 117 ? 8.106 -3.689 -14.152 1.00 82.50 117 CYS A C 1
ATOM 958 O O . CYS A 1 117 ? 8.592 -4.250 -13.172 1.00 82.50 117 CYS A O 1
ATOM 960 N N . THR A 1 118 ? 7.020 -4.166 -14.758 1.00 79.19 118 THR A N 1
ATOM 961 C CA . THR A 1 118 ? 6.397 -5.428 -14.347 1.00 79.19 118 THR A CA 1
ATOM 962 C C . THR A 1 118 ? 7.265 -6.620 -14.774 1.00 79.19 118 THR A C 1
ATOM 964 O O . THR A 1 118 ? 7.605 -6.715 -15.957 1.00 79.19 118 THR A O 1
ATOM 967 N N . PRO A 1 119 ? 7.587 -7.562 -13.867 1.00 78.44 119 PRO A N 1
ATOM 968 C CA . PRO A 1 119 ? 8.270 -8.796 -14.239 1.00 78.44 119 PRO A CA 1
ATOM 969 C C . PRO A 1 119 ? 7.407 -9.631 -15.193 1.00 78.44 119 PRO A C 1
ATOM 971 O O . PRO A 1 119 ? 6.261 -9.960 -14.888 1.00 78.44 119 PRO A O 1
ATOM 974 N N . SER A 1 120 ? 7.952 -9.982 -16.358 1.00 75.31 120 SER A N 1
ATOM 975 C CA . SER A 1 120 ? 7.253 -10.767 -17.386 1.00 75.31 120 SER A CA 1
ATOM 976 C C . SER A 1 120 ? 7.191 -12.266 -17.066 1.00 75.31 120 SER A C 1
ATOM 978 O O . SER A 1 120 ? 6.297 -12.966 -17.522 1.00 75.31 120 SER A O 1
ATOM 980 N N . ASN A 1 121 ? 8.099 -12.767 -16.233 1.00 76.25 121 ASN A N 1
ATOM 981 C CA . ASN A 1 121 ? 8.248 -14.189 -15.908 1.00 76.25 121 ASN A CA 1
ATOM 982 C C . ASN A 1 121 ? 7.140 -14.784 -15.016 1.00 76.25 121 ASN A C 1
ATOM 984 O O . ASN A 1 121 ? 7.201 -15.967 -14.699 1.00 76.25 121 ASN A O 1
ATOM 988 N N . LEU A 1 122 ? 6.168 -13.982 -14.579 1.00 73.00 122 LEU A N 1
ATOM 989 C CA . LEU A 1 122 ? 5.090 -14.402 -13.672 1.00 73.00 122 LEU A CA 1
ATOM 990 C C . LEU A 1 122 ? 3.737 -14.577 -14.370 1.00 73.00 122 LEU A C 1
ATOM 992 O O . LEU A 1 122 ? 2.728 -14.789 -13.693 1.00 73.00 122 LEU A O 1
ATOM 996 N N . TYR A 1 123 ? 3.714 -14.442 -15.695 1.00 80.69 123 TYR A N 1
ATOM 997 C CA . TYR A 1 123 ? 2.521 -14.591 -16.517 1.00 80.69 123 TYR A CA 1
ATOM 998 C C . TYR A 1 123 ? 2.711 -15.738 -17.499 1.00 80.69 123 TYR A C 1
ATOM 1000 O O . TYR A 1 123 ? 3.744 -15.822 -18.162 1.00 80.69 123 TYR A O 1
ATOM 1008 N N . ASP A 1 124 ? 1.685 -16.574 -17.632 1.00 81.25 124 ASP A N 1
ATOM 1009 C CA . ASP A 1 124 ? 1.673 -17.668 -18.605 1.00 81.25 124 ASP A CA 1
ATOM 1010 C C . ASP A 1 124 ? 1.631 -17.135 -20.046 1.00 81.25 124 ASP A C 1
ATOM 1012 O O . ASP A 1 124 ? 2.214 -17.718 -20.959 1.00 81.25 124 ASP A O 1
ATOM 1016 N N . ILE A 1 125 ? 0.951 -15.999 -20.254 1.00 81.44 125 ILE A N 1
ATOM 1017 C CA . ILE A 1 125 ? 0.768 -15.356 -21.559 1.00 81.44 125 ILE A CA 1
ATOM 1018 C C . ILE A 1 125 ? 0.915 -13.838 -21.411 1.00 81.44 125 ILE A C 1
ATOM 1020 O O . ILE A 1 125 ? 0.298 -13.223 -20.541 1.00 81.44 125 ILE A O 1
ATOM 1024 N N . ILE A 1 126 ? 1.688 -13.216 -22.308 1.00 79.75 126 ILE A N 1
ATOM 1025 C CA . ILE A 1 126 ? 1.824 -11.756 -22.412 1.00 79.75 126 ILE A CA 1
ATOM 1026 C C . ILE A 1 126 ? 1.363 -11.310 -23.793 1.00 79.75 126 ILE A C 1
ATOM 1028 O O . ILE A 1 126 ? 1.973 -11.642 -24.810 1.00 79.75 126 ILE A O 1
ATOM 1032 N N . LEU A 1 127 ? 0.308 -10.501 -23.826 1.00 81.12 127 LEU A N 1
ATOM 1033 C CA . LEU A 1 127 ? -0.190 -9.890 -25.052 1.00 81.12 127 LEU A CA 1
ATOM 1034 C C . LEU A 1 127 ? 0.447 -8.511 -25.230 1.00 81.12 127 LEU A C 1
ATOM 1036 O O . LEU A 1 127 ? 0.126 -7.560 -24.518 1.00 81.12 127 LEU A O 1
ATOM 1040 N N . LYS A 1 128 ? 1.365 -8.391 -26.192 1.00 78.44 128 LYS A N 1
ATOM 1041 C CA . LYS A 1 128 ? 2.008 -7.112 -26.511 1.00 78.44 128 LYS A CA 1
ATOM 1042 C C . LYS A 1 128 ? 1.141 -6.310 -27.479 1.00 78.44 128 LYS A C 1
ATOM 1044 O O . LYS A 1 128 ? 1.057 -6.631 -28.663 1.00 78.44 128 LYS A O 1
ATOM 1049 N N . VAL A 1 129 ? 0.539 -5.235 -26.982 1.00 78.62 129 VAL A N 1
ATOM 1050 C CA . VAL A 1 129 ? -0.215 -4.284 -27.808 1.00 78.62 129 VAL A CA 1
ATOM 1051 C C . VAL A 1 129 ? 0.752 -3.347 -28.538 1.00 78.62 129 VAL A C 1
ATOM 1053 O O . VAL A 1 129 ? 1.741 -2.885 -27.968 1.00 78.62 129 VAL A O 1
ATOM 1056 N N . GLN A 1 130 ? 0.481 -3.068 -29.816 1.00 78.62 130 GLN A N 1
ATOM 1057 C CA . GLN A 1 130 ? 1.281 -2.137 -30.614 1.00 78.62 130 GLN A CA 1
ATOM 1058 C C . GLN A 1 130 ? 1.101 -0.698 -30.106 1.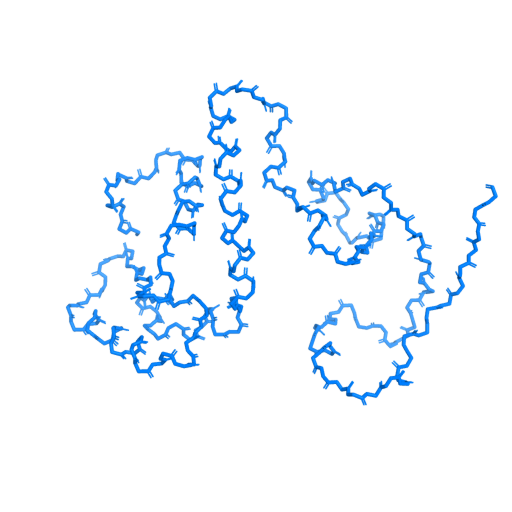00 78.62 130 GLN A C 1
ATOM 1060 O O . GLN A 1 130 ? -0.039 -0.231 -30.052 1.00 78.62 130 GLN A O 1
ATOM 1065 N N . PRO A 1 131 ? 2.185 0.046 -29.808 1.00 78.69 131 PRO A N 1
ATOM 1066 C CA . PRO A 1 131 ? 2.078 1.412 -29.300 1.00 78.69 131 PRO A CA 1
ATOM 1067 C C . PRO A 1 131 ? 1.266 2.333 -30.213 1.00 78.69 131 PRO A C 1
ATOM 1069 O O . PRO A 1 131 ? 0.464 3.116 -29.722 1.00 78.69 131 PRO A O 1
ATOM 1072 N N . GLN A 1 132 ? 1.391 2.187 -31.538 1.00 80.38 132 GLN A N 1
ATOM 1073 C CA . GLN A 1 132 ? 0.675 3.012 -32.523 1.00 80.38 132 GLN A CA 1
ATOM 1074 C C . GLN A 1 132 ? -0.853 2.837 -32.475 1.00 80.38 132 GLN A C 1
ATOM 1076 O O . GLN A 1 132 ? -1.576 3.642 -33.051 1.00 80.38 132 GLN A O 1
ATOM 1081 N N . ARG A 1 133 ? -1.346 1.779 -31.820 1.00 80.50 133 ARG A N 1
ATOM 1082 C CA . ARG A 1 133 ? -2.778 1.494 -31.650 1.00 80.50 133 ARG A CA 1
ATOM 1083 C C . ARG A 1 133 ? -3.340 2.033 -30.331 1.00 80.50 133 ARG A C 1
ATOM 1085 O O . ARG A 1 133 ? -4.544 1.952 -30.121 1.00 80.50 133 ARG A O 1
ATOM 1092 N N . LEU A 1 134 ? -2.497 2.558 -29.440 1.00 81.31 134 LEU A N 1
ATOM 1093 C CA . LEU A 1 134 ? -2.941 3.163 -28.186 1.00 81.31 134 LEU A CA 1
ATOM 1094 C C . LEU A 1 134 ? -3.504 4.561 -28.454 1.00 81.31 134 LEU A C 1
ATOM 1096 O O . LEU A 1 134 ? -2.958 5.301 -29.266 1.00 81.31 134 LEU A O 1
ATOM 1100 N N . SER A 1 135 ? -4.537 4.972 -27.716 1.00 84.75 135 SER A N 1
ATOM 1101 C CA . SER A 1 135 ? -5.086 6.335 -27.823 1.00 84.75 135 SER A CA 1
ATOM 1102 C C . SER A 1 135 ? -4.066 7.415 -27.435 1.00 84.75 135 SER A C 1
ATOM 1104 O O . SER A 1 135 ? -4.126 8.536 -27.927 1.00 84.75 135 SER A O 1
ATOM 1106 N N . HIS A 1 136 ? -3.113 7.078 -26.557 1.00 83.81 136 HIS A N 1
ATOM 1107 C CA . HIS A 1 136 ? -2.093 7.998 -26.045 1.00 83.81 136 HIS A CA 1
ATOM 1108 C C . HIS A 1 136 ? -0.701 7.334 -26.031 1.00 83.81 136 HIS A C 1
ATOM 1110 O O . HIS A 1 136 ? -0.175 7.028 -24.959 1.00 83.81 136 HIS A O 1
ATOM 1116 N N . PRO A 1 137 ? -0.075 7.102 -27.200 1.00 81.94 137 PRO A N 1
ATOM 1117 C CA . PRO A 1 137 ? 1.185 6.355 -27.302 1.00 81.94 137 PRO A CA 1
ATOM 1118 C C . PRO A 1 137 ? 2.347 7.029 -26.561 1.00 81.94 137 PRO A C 1
ATOM 1120 O O . PRO A 1 137 ? 3.211 6.358 -26.007 1.00 81.94 137 PRO A O 1
ATOM 1123 N N . HIS A 1 138 ? 2.338 8.360 -26.494 1.00 82.50 138 HIS A N 1
ATOM 1124 C CA . HIS A 1 138 ? 3.363 9.170 -25.834 1.00 82.50 138 HIS A CA 1
ATOM 1125 C C . HIS A 1 138 ? 3.361 9.054 -24.298 1.00 82.50 138 HIS A C 1
ATOM 1127 O O . HIS A 1 138 ? 4.270 9.566 -23.656 1.00 82.50 138 HIS A O 1
ATOM 1133 N N . ARG A 1 139 ? 2.350 8.414 -23.689 1.00 82.38 139 ARG A N 1
ATOM 1134 C CA . ARG A 1 139 ? 2.264 8.231 -22.226 1.00 82.38 139 ARG A CA 1
ATOM 1135 C C . ARG A 1 139 ? 2.943 6.953 -21.7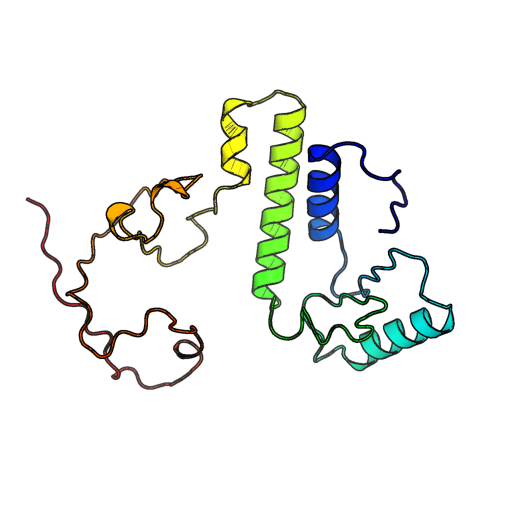25 1.00 82.38 139 ARG A C 1
ATOM 1137 O O . ARG A 1 139 ? 2.956 6.710 -20.521 1.00 82.38 139 ARG A O 1
ATOM 1144 N N . VAL A 1 140 ? 3.486 6.124 -22.616 1.00 78.81 140 VAL A N 1
ATOM 1145 C CA . VAL A 1 140 ? 4.189 4.893 -22.234 1.00 78.81 140 VAL A CA 1
ATOM 1146 C C . VAL A 1 140 ? 5.581 5.254 -21.710 1.00 78.81 140 VAL A C 1
ATOM 1148 O O . VAL A 1 140 ? 6.462 5.610 -22.484 1.00 78.81 140 VAL A O 1
ATOM 1151 N N . LEU A 1 141 ? 5.770 5.174 -20.390 1.00 75.12 141 LEU A N 1
ATOM 1152 C CA . LEU A 1 141 ? 7.030 5.547 -19.728 1.00 75.12 141 LEU A CA 1
ATOM 1153 C C . LEU A 1 141 ? 8.077 4.427 -19.747 1.00 75.12 141 LEU A C 1
ATOM 1155 O O . LEU A 1 141 ? 9.269 4.699 -19.857 1.00 75.12 141 LEU A O 1
ATOM 1159 N N . PHE A 1 142 ? 7.640 3.169 -19.658 1.00 74.69 142 PHE A N 1
ATOM 1160 C CA . PHE A 1 142 ? 8.525 2.011 -19.560 1.00 74.69 142 PHE A CA 1
ATOM 1161 C C . PHE A 1 142 ? 8.075 0.936 -20.543 1.00 74.69 142 PHE A C 1
ATOM 1163 O O . PHE A 1 142 ? 6.916 0.520 -20.541 1.00 74.69 142 PHE A O 1
ATOM 1170 N N . SER A 1 143 ? 8.991 0.495 -21.402 1.00 68.44 143 SER A N 1
ATOM 1171 C CA . SER A 1 143 ? 8.741 -0.632 -22.297 1.00 68.44 143 SER A CA 1
ATOM 1172 C C . SER A 1 143 ? 9.180 -1.921 -21.620 1.00 68.44 143 SER A C 1
ATOM 1174 O O . SER A 1 143 ? 10.313 -2.029 -21.159 1.00 68.44 143 SER A O 1
ATOM 1176 N N . VAL A 1 144 ? 8.286 -2.908 -21.579 1.00 66.62 144 VAL A N 1
ATOM 1177 C CA . VAL A 1 144 ? 8.639 -4.258 -21.137 1.00 66.62 144 VAL A CA 1
ATOM 1178 C C . VAL A 1 144 ? 9.410 -4.938 -22.262 1.00 66.62 144 VAL A C 1
ATOM 1180 O O . VAL A 1 144 ? 8.898 -5.076 -23.380 1.00 66.62 144 VAL A O 1
ATOM 1183 N N . ASP A 1 145 ? 10.635 -5.363 -21.964 1.00 65.31 145 ASP A N 1
ATOM 1184 C CA . ASP A 1 145 ? 11.413 -6.180 -22.883 1.00 65.31 145 ASP A CA 1
ATOM 1185 C C . ASP A 1 145 ? 10.955 -7.641 -22.768 1.00 65.31 145 ASP A C 1
ATOM 1187 O O . ASP A 1 145 ? 11.103 -8.293 -21.730 1.00 65.31 145 ASP A O 1
ATOM 1191 N N . VAL A 1 146 ? 10.301 -8.133 -23.819 1.00 65.94 146 VAL A N 1
ATOM 1192 C CA . VAL A 1 146 ? 9.739 -9.487 -23.872 1.00 65.94 146 VAL A CA 1
ATOM 1193 C C . VAL A 1 146 ? 10.593 -10.291 -24.840 1.00 65.94 146 VAL A C 1
ATOM 1195 O O . VAL A 1 146 ? 10.560 -10.050 -26.045 1.00 65.94 146 VAL A O 1
ATOM 1198 N N . LYS A 1 147 ? 11.353 -11.251 -24.301 1.00 63.19 147 LYS A N 1
ATOM 1199 C CA . LYS A 1 147 ? 12.345 -12.036 -25.054 1.00 63.19 147 LYS A CA 1
ATOM 1200 C C . LYS A 1 147 ? 11.734 -12.898 -26.167 1.00 63.19 147 LYS A C 1
ATOM 1202 O O . LYS A 1 147 ? 12.403 -13.164 -27.158 1.00 63.19 147 LYS A O 1
ATOM 1207 N N . SER A 1 148 ? 10.476 -13.320 -26.028 1.00 60.91 148 SER A N 1
ATOM 1208 C CA . SER A 1 148 ? 9.752 -14.124 -27.016 1.00 60.91 148 SER A CA 1
ATOM 1209 C C . SER A 1 148 ? 8.382 -13.511 -27.302 1.00 60.91 148 SER A C 1
ATOM 1211 O O . SER A 1 148 ? 7.552 -13.353 -26.411 1.00 60.91 148 SER A O 1
ATOM 1213 N N . THR A 1 149 ? 8.127 -13.147 -28.560 1.00 60.06 149 THR A N 1
ATOM 1214 C CA . THR A 1 149 ? 6.818 -12.627 -28.977 1.00 60.06 149 THR A CA 1
ATOM 1215 C C . THR A 1 149 ? 6.289 -13.435 -30.151 1.00 60.06 149 THR A C 1
ATOM 1217 O O . THR A 1 149 ? 6.926 -13.517 -31.197 1.00 60.06 149 THR A O 1
ATOM 1220 N N . VAL A 1 150 ? 5.108 -14.027 -29.981 1.00 60.66 150 VAL A N 1
ATOM 1221 C CA . VAL A 1 150 ? 4.303 -14.527 -31.099 1.00 60.66 150 VAL A CA 1
ATOM 1222 C C . VAL A 1 150 ? 3.388 -13.384 -31.521 1.00 60.66 150 VAL A C 1
ATOM 1224 O O . VAL A 1 150 ? 2.618 -12.868 -30.711 1.00 60.66 150 VA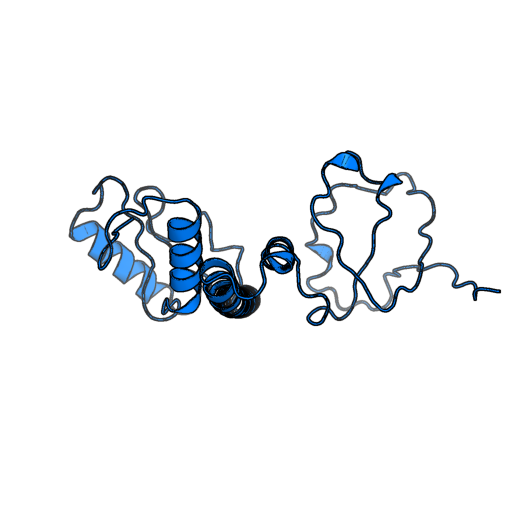L A O 1
ATOM 1227 N N . LYS A 1 151 ? 3.499 -12.935 -32.775 1.00 57.62 151 LYS A N 1
ATOM 1228 C CA . LYS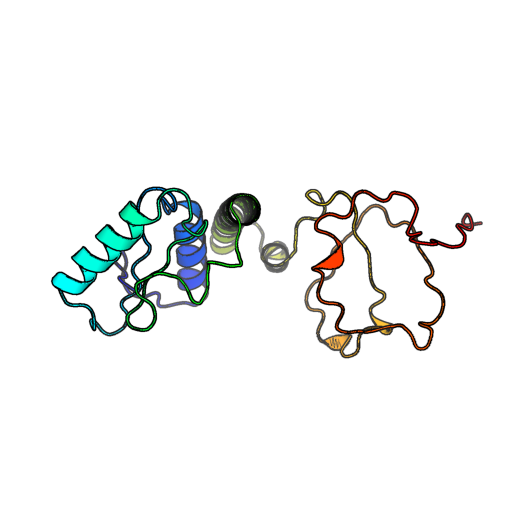 A 1 151 ? 2.618 -11.888 -33.306 1.00 57.62 151 LYS A CA 1
ATOM 1229 C C . LYS A 1 151 ? 1.274 -12.508 -33.668 1.00 57.62 151 LYS A C 1
ATOM 1231 O O . LYS A 1 151 ? 1.199 -13.321 -34.582 1.00 57.62 151 LYS A O 1
ATOM 1236 N N . VAL A 1 152 ? 0.223 -12.087 -32.974 1.00 57.91 152 VAL A N 1
ATOM 1237 C CA . VAL A 1 152 ? -1.162 -12.412 -33.324 1.00 57.91 152 VAL A CA 1
ATOM 1238 C C . VAL A 1 152 ? -1.792 -11.175 -33.953 1.00 57.91 152 VAL A C 1
ATOM 1240 O O . VAL A 1 152 ? -1.858 -10.119 -33.322 1.00 57.91 152 VAL A O 1
ATOM 1243 N N . THR A 1 153 ? -2.241 -11.292 -35.201 1.00 56.12 153 THR A N 1
ATOM 1244 C CA . THR A 1 153 ? -2.992 -10.228 -35.876 1.00 56.12 153 THR A CA 1
ATOM 1245 C C . THR A 1 153 ? -4.474 -10.446 -35.619 1.00 56.12 153 THR A C 1
ATOM 1247 O O . THR A 1 153 ? -5.084 -11.343 -36.194 1.00 56.12 153 THR A O 1
ATOM 1250 N N . VAL A 1 154 ? -5.066 -9.621 -34.759 1.00 61.00 154 VAL A N 1
ATOM 1251 C CA . VAL A 1 154 ? -6.522 -9.602 -34.586 1.00 61.00 154 VAL A CA 1
ATOM 1252 C C . VAL A 1 154 ? -7.119 -8.777 -35.730 1.00 61.00 154 VAL A C 1
ATOM 1254 O O . VAL A 1 154 ? -6.653 -7.666 -36.002 1.00 61.00 154 VAL A O 1
ATOM 1257 N N . LYS A 1 155 ? -8.109 -9.336 -36.442 1.00 57.41 155 LYS A N 1
ATOM 1258 C CA . LYS A 1 155 ? -8.877 -8.605 -37.467 1.00 57.41 155 LYS A CA 1
ATOM 1259 C C . LYS A 1 155 ? -9.519 -7.358 -36.853 1.00 57.41 155 LYS A C 1
ATOM 1261 O O . LYS A 1 155 ? -9.723 -7.295 -35.644 1.00 57.41 155 LYS A O 1
ATOM 1266 N N . ALA A 1 156 ? -9.821 -6.372 -37.701 1.00 57.75 156 ALA A N 1
ATOM 1267 C CA . ALA A 1 156 ? -10.503 -5.157 -37.273 1.00 57.75 156 ALA A CA 1
ATOM 1268 C C . ALA A 1 156 ? -11.734 -5.516 -36.418 1.00 57.75 156 ALA A C 1
ATOM 1270 O O . ALA A 1 156 ? -12.458 -6.445 -36.791 1.00 57.75 156 ALA A O 1
ATOM 1271 N N . PRO A 1 157 ? -11.936 -4.836 -35.277 1.00 57.00 157 PRO A N 1
ATOM 1272 C CA . PRO A 1 157 ? -13.091 -5.090 -34.435 1.00 57.00 157 PRO A CA 1
ATOM 1273 C C . PRO A 1 157 ? -14.370 -4.916 -35.260 1.00 57.00 157 PRO A C 1
ATOM 1275 O O . PRO A 1 157 ? -14.542 -3.882 -35.902 1.00 57.00 157 PRO A O 1
ATOM 1278 N N . GLY A 1 158 ? -15.228 -5.938 -35.282 1.00 58.34 158 GLY A N 1
ATOM 1279 C CA . GLY A 1 158 ? -16.599 -5.784 -35.772 1.00 58.34 158 GLY A CA 1
ATOM 1280 C C . GLY A 1 158 ? -17.418 -4.921 -34.809 1.00 58.34 158 GLY A C 1
ATOM 1281 O O . GLY A 1 158 ? -16.936 -4.575 -33.728 1.00 58.34 158 GLY A O 1
ATOM 1282 N N . ASP A 1 159 ? -18.670 -4.629 -35.164 1.00 59.81 159 ASP A N 1
ATOM 1283 C CA . ASP A 1 159 ? -19.591 -3.807 -34.353 1.00 59.81 159 ASP A CA 1
ATOM 1284 C C . ASP A 1 159 ? -19.833 -4.349 -32.924 1.00 59.81 159 ASP A C 1
ATOM 1286 O O . ASP A 1 159 ? -20.363 -3.651 -32.066 1.00 59.81 159 ASP A O 1
ATOM 1290 N N . GLU A 1 160 ? -19.403 -5.580 -32.638 1.00 55.09 160 GLU A N 1
ATOM 1291 C CA . GLU A 1 160 ? -19.488 -6.245 -31.333 1.00 55.09 160 GLU A CA 1
ATOM 1292 C C . GLU A 1 160 ? -18.328 -5.904 -30.374 1.00 55.09 160 GLU A C 1
ATOM 1294 O O . GLU A 1 160 ? -18.334 -6.316 -29.211 1.00 55.09 160 GLU A O 1
ATOM 1299 N N . PHE A 1 161 ? -17.304 -5.169 -30.823 1.00 53.53 161 PHE A N 1
ATOM 1300 C CA . PHE A 1 161 ? -16.158 -4.847 -29.973 1.00 53.53 161 PHE A CA 1
ATOM 1301 C C . PHE A 1 161 ? -16.490 -3.752 -28.961 1.00 53.53 161 PHE A C 1
ATOM 1303 O O . PHE A 1 161 ? -16.578 -2.568 -29.289 1.00 53.53 161 PHE A O 1
ATOM 1310 N N . ASN A 1 162 ? -16.577 -4.147 -27.694 1.00 56.06 162 ASN A N 1
ATOM 1311 C CA . ASN A 1 162 ? -16.642 -3.209 -26.588 1.00 56.06 162 ASN A CA 1
ATOM 1312 C C . ASN A 1 162 ? -15.221 -2.929 -26.046 1.00 56.06 162 ASN A C 1
ATOM 1314 O O . ASN A 1 162 ? -14.622 -3.813 -25.428 1.00 56.06 162 ASN A O 1
ATOM 1318 N N . PRO A 1 163 ? -14.666 -1.712 -26.225 1.00 56.03 163 PRO A N 1
ATOM 1319 C CA . PRO A 1 163 ? -13.333 -1.359 -25.726 1.00 56.03 163 PRO A CA 1
ATOM 1320 C C . PRO A 1 163 ? -13.249 -1.343 -24.193 1.00 56.03 163 PRO A C 1
ATOM 1322 O O . PRO A 1 163 ? -12.152 -1.368 -23.639 1.00 56.03 163 PRO A O 1
ATOM 1325 N N . TRP A 1 164 ? -14.396 -1.320 -23.510 1.00 50.47 164 TRP A N 1
ATOM 1326 C CA . TRP A 1 164 ? -14.513 -1.320 -22.056 1.00 50.47 164 TRP A CA 1
ATOM 1327 C C . TRP A 1 164 ? -14.898 -2.686 -21.505 1.00 50.47 164 TRP A C 1
ATOM 1329 O O . TRP A 1 164 ? -15.554 -2.738 -20.467 1.00 50.47 164 TRP A O 1
ATOM 1339 N N . LEU A 1 165 ? -14.519 -3.778 -22.186 1.00 52.44 165 LEU A N 1
ATOM 1340 C CA . LEU A 1 165 ? -14.635 -5.141 -21.666 1.00 52.44 165 LEU A CA 1
ATOM 1341 C C . LEU A 1 165 ? -14.098 -5.185 -20.230 1.00 52.44 165 LEU A C 1
ATOM 1343 O O . LEU A 1 165 ? -12.901 -5.321 -19.978 1.00 52.44 165 LEU A O 1
ATOM 1347 N N . LEU A 1 166 ? -15.017 -5.076 -19.273 1.00 45.22 166 LEU A N 1
ATOM 1348 C CA . LEU A 1 166 ? -14.791 -5.549 -17.933 1.00 45.22 166 LEU A CA 1
ATOM 1349 C C . LEU A 1 166 ? -14.459 -7.037 -18.125 1.00 45.22 166 LEU A C 1
ATOM 1351 O O . LEU A 1 166 ? -15.131 -7.750 -18.874 1.00 45.22 166 LEU A O 1
ATOM 1355 N N . LEU A 1 167 ? -13.423 -7.515 -17.445 1.00 47.50 167 LEU A N 1
ATOM 1356 C CA . LEU A 1 167 ? -12.996 -8.912 -17.463 1.00 47.50 167 LEU A CA 1
ATOM 1357 C C . LEU A 1 167 ? -13.802 -9.866 -16.526 1.00 47.50 167 LEU A C 1
ATOM 1359 O O . LEU A 1 167 ? -13.198 -10.831 -16.064 1.00 47.50 167 LEU A O 1
ATOM 1363 N N . PRO A 1 168 ? -15.115 -9.718 -16.193 1.00 41.03 168 PRO A N 1
ATOM 1364 C CA . PRO A 1 168 ? -15.834 -10.773 -15.474 1.00 41.03 168 PRO A CA 1
ATOM 1365 C C . PRO A 1 168 ? -15.930 -12.090 -16.251 1.00 41.03 168 PRO A C 1
ATOM 1367 O O . PRO A 1 168 ? -16.123 -13.135 -15.641 1.00 41.03 168 PRO A O 1
ATOM 1370 N N . ALA A 1 169 ? -15.770 -12.067 -17.579 1.00 38.84 169 ALA A N 1
ATOM 1371 C CA . ALA A 1 169 ? -16.028 -13.217 -18.448 1.00 38.84 169 ALA A CA 1
ATOM 1372 C C . ALA A 1 169 ? -14.982 -14.351 -18.380 1.00 38.84 169 ALA A C 1
ATOM 1374 O O . ALA A 1 169 ? -15.157 -15.371 -19.035 1.00 38.84 169 ALA A O 1
ATOM 1375 N N . LEU A 1 170 ? -13.906 -14.211 -17.597 1.00 43.72 170 LEU A N 1
ATOM 1376 C CA . LEU A 1 170 ? -12.946 -15.304 -17.367 1.00 43.72 170 LEU A CA 1
ATOM 1377 C C . LEU A 1 170 ? -13.231 -16.098 -16.084 1.00 43.72 170 LEU A C 1
ATOM 1379 O O . LEU A 1 170 ? -12.514 -17.053 -15.783 1.00 43.72 170 LEU A O 1
ATOM 1383 N N . LYS A 1 171 ? -14.272 -15.738 -15.321 1.00 37.62 171 LYS A N 1
ATOM 1384 C CA . LYS A 1 171 ? -14.666 -16.468 -14.114 1.00 37.62 171 LYS A CA 1
ATOM 1385 C C . LYS A 1 171 ? -15.852 -17.387 -14.408 1.00 37.62 171 LYS A C 1
ATOM 1387 O O . LYS A 1 171 ? -16.993 -17.026 -14.166 1.00 37.62 171 LYS A O 1
ATOM 1392 N N . GLY A 1 172 ? -15.518 -18.586 -14.882 1.00 43.88 172 GLY A N 1
ATOM 1393 C CA . GLY A 1 172 ? -16.359 -19.779 -14.810 1.00 43.88 172 GLY A CA 1
ATOM 1394 C C . GLY A 1 172 ? -17.581 -19.788 -15.723 1.00 43.88 172 GLY A C 1
ATOM 1395 O O . GLY A 1 172 ? -18.681 -19.496 -15.274 1.00 43.88 172 GLY A O 1
ATOM 1396 N N . ASP A 1 173 ? -17.395 -20.264 -16.951 1.00 30.06 173 ASP A N 1
ATOM 1397 C CA . ASP A 1 173 ? -18.404 -21.118 -17.573 1.00 30.06 173 ASP A CA 1
ATOM 1398 C C . ASP A 1 173 ? -17.680 -22.319 -18.186 1.00 30.06 173 ASP A C 1
ATOM 1400 O O . ASP A 1 173 ? -16.707 -22.175 -18.932 1.00 30.06 173 ASP A O 1
ATOM 1404 N N . SER A 1 174 ? -18.071 -23.513 -17.762 1.00 39.94 174 SER A N 1
ATOM 1405 C CA . SER A 1 174 ? -17.479 -24.786 -18.163 1.00 39.94 174 SER A CA 1
ATOM 1406 C C . SER A 1 174 ? -18.046 -25.236 -19.509 1.00 39.94 174 SER A C 1
ATOM 1408 O O . SER A 1 174 ? -18.635 -26.307 -19.590 1.00 39.94 174 SER A O 1
ATOM 1410 N N . ASP A 1 175 ? -17.862 -24.419 -20.546 1.00 32.06 175 ASP A N 1
ATOM 1411 C CA . ASP A 1 175 ? -18.201 -24.749 -21.933 1.00 32.06 175 ASP A CA 1
ATOM 1412 C C . ASP A 1 175 ? -16.967 -24.511 -22.824 1.00 32.06 175 ASP A C 1
ATOM 1414 O O . ASP A 1 175 ? -16.652 -23.365 -23.159 1.00 32.06 175 ASP A O 1
ATOM 1418 N N . PRO A 1 176 ? -16.234 -25.566 -23.232 1.00 35.41 176 PRO A N 1
ATOM 1419 C CA . PRO A 1 176 ? -15.025 -25.432 -24.047 1.00 35.41 176 PRO A CA 1
ATOM 1420 C C . PRO A 1 176 ? -15.292 -25.029 -25.512 1.00 35.41 176 PRO A C 1
ATOM 1422 O O . PRO A 1 176 ? -14.345 -24.927 -26.289 1.00 35.41 176 PRO A O 1
ATOM 1425 N N . GLU A 1 177 ? -16.545 -24.771 -25.904 1.00 32.81 177 GLU A N 1
ATOM 1426 C CA . GLU A 1 177 ? -16.925 -24.503 -27.301 1.00 32.81 177 GLU A CA 1
ATOM 1427 C C . GLU A 1 177 ? -17.408 -23.075 -27.596 1.00 32.81 177 GLU A C 1
ATOM 1429 O O . GLU A 1 177 ? -17.711 -22.762 -28.748 1.00 32.81 177 GLU A O 1
ATOM 1434 N N . LYS A 1 178 ? -17.385 -22.141 -26.632 1.00 31.31 178 LYS A N 1
ATOM 1435 C CA . LYS A 1 178 ? -17.523 -20.706 -26.963 1.00 31.31 178 LYS A CA 1
ATOM 1436 C C . LYS A 1 178 ? -16.173 -20.139 -27.394 1.00 31.31 178 LYS A C 1
ATOM 1438 O O . LYS A 1 178 ? -15.452 -19.461 -26.668 1.00 31.31 178 LYS A O 1
ATOM 1443 N N . SER A 1 179 ? -15.854 -20.517 -28.623 1.00 32.75 179 SER A N 1
ATOM 1444 C CA . SER A 1 179 ? -14.715 -20.169 -29.458 1.00 32.75 179 SER A CA 1
ATOM 1445 C C . SER A 1 179 ? -14.159 -18.752 -29.253 1.00 32.75 179 SER A C 1
ATOM 1447 O O . SER A 1 179 ? -14.680 -17.779 -29.799 1.00 32.75 179 SER A O 1
ATOM 1449 N N . PHE A 1 180 ? -12.988 -18.650 -28.621 1.00 31.36 180 PHE A N 1
ATOM 1450 C CA . PHE A 1 180 ? -11.992 -17.676 -29.068 1.00 31.36 180 PHE A CA 1
ATOM 1451 C C . PHE A 1 180 ? -11.477 -18.157 -30.429 1.00 31.36 180 PHE A C 1
ATOM 1453 O O . PHE A 1 180 ? -10.543 -18.955 -30.516 1.00 31.36 180 PHE A O 1
ATOM 1460 N N . SER A 1 181 ? -12.114 -17.718 -31.515 1.00 26.38 181 SER A N 1
ATOM 1461 C CA . SER A 1 181 ? -11.622 -17.979 -32.868 1.00 26.38 181 SER A CA 1
ATOM 1462 C C . SER A 1 181 ? -10.374 -17.126 -33.124 1.00 26.38 181 SER A C 1
ATOM 1464 O O . SER A 1 181 ? -10.449 -16.011 -33.645 1.00 26.38 181 SER A O 1
ATOM 1466 N N . LEU A 1 182 ? -9.210 -17.633 -32.725 1.00 31.59 182 LEU A N 1
ATOM 1467 C CA . LEU A 1 182 ? -7.915 -17.069 -33.091 1.00 31.59 182 LEU A CA 1
ATOM 1468 C C . LEU A 1 182 ? -7.574 -17.519 -34.516 1.00 31.59 182 LEU A C 1
ATOM 1470 O O . LEU A 1 182 ? -7.175 -18.656 -34.754 1.00 31.59 182 LEU A O 1
ATOM 1474 N N . VAL A 1 183 ? -7.776 -16.622 -35.482 1.00 32.41 183 VAL A N 1
ATOM 1475 C CA . VAL A 1 183 ? -7.463 -16.871 -36.893 1.00 32.41 183 VAL A CA 1
ATOM 1476 C C . VAL A 1 183 ? -5.982 -16.608 -37.188 1.00 32.41 183 VAL A C 1
ATOM 1478 O O . VAL A 1 183 ? -5.472 -15.519 -36.949 1.00 32.41 183 VAL A O 1
ATOM 1481 N N . SER A 1 184 ? -5.381 -17.622 -37.821 1.00 32.44 184 SER A N 1
ATOM 1482 C CA . SER A 1 184 ? -4.194 -17.648 -38.689 1.00 32.44 184 SER A CA 1
ATOM 1483 C C . SER A 1 184 ? -2.845 -17.233 -38.094 1.00 32.44 184 SER A C 1
ATOM 1485 O O . SER A 1 184 ? -2.469 -16.062 -38.068 1.00 32.44 184 SER A O 1
ATOM 1487 N N . THR A 1 185 ? -2.031 -18.241 -37.786 1.00 30.41 185 THR A N 1
ATOM 1488 C CA . THR A 1 185 ? -0.572 -18.133 -37.744 1.00 30.41 185 THR A CA 1
ATOM 1489 C C . THR A 1 185 ? -0.021 -18.139 -39.174 1.00 30.41 185 THR A C 1
ATOM 1491 O O . THR A 1 185 ? -0.322 -19.032 -39.961 1.00 30.41 185 THR A O 1
ATOM 1494 N N . GLN A 1 186 ? 0.795 -17.147 -39.533 1.00 31.47 186 GLN A N 1
ATOM 1495 C CA . GLN A 1 186 ? 1.722 -17.282 -40.661 1.00 31.47 186 GLN A CA 1
ATOM 1496 C C . GLN A 1 186 ? 3.149 -17.363 -40.109 1.00 31.47 186 GLN A C 1
ATOM 1498 O O . GLN A 1 186 ? 3.503 -16.545 -39.254 1.00 31.47 186 GLN A O 1
ATOM 1503 N N . PRO A 1 187 ? 3.965 -18.334 -40.557 1.00 29.19 187 PRO A N 1
ATOM 1504 C CA . PRO A 1 187 ? 5.374 -18.381 -40.198 1.00 29.19 187 PRO A CA 1
ATOM 1505 C C . PRO A 1 187 ? 6.127 -17.244 -40.901 1.00 29.19 187 PRO A C 1
ATOM 1507 O O . PRO A 1 187 ? 5.816 -16.885 -42.036 1.00 29.19 187 PRO A O 1
ATOM 1510 N N . ALA A 1 188 ? 7.100 -16.662 -40.202 1.00 34.00 188 ALA A N 1
ATOM 1511 C CA . ALA A 1 188 ? 7.995 -15.660 -40.767 1.00 34.00 188 ALA A CA 1
ATOM 1512 C C . ALA A 1 188 ? 8.925 -16.314 -41.804 1.00 34.00 188 ALA A C 1
ATOM 1514 O O . ALA A 1 188 ? 9.495 -17.370 -41.524 1.00 34.00 188 ALA A O 1
ATOM 1515 N N . ALA A 1 189 ? 9.039 -15.686 -42.976 1.00 32.06 189 ALA A N 1
ATOM 1516 C CA . ALA A 1 189 ? 10.074 -15.951 -43.974 1.00 32.06 189 ALA A CA 1
ATOM 1517 C C . ALA A 1 189 ? 11.339 -15.143 -43.662 1.00 32.06 189 ALA A C 1
ATOM 1519 O O . ALA A 1 189 ? 11.190 -14.028 -43.103 1.00 32.06 189 ALA A O 1
#

Radius of gyration: 22.05 Å; chains: 1; bounding box: 45×40×66 Å

Sequence (189 aa):
MRSAPYSPPLSRVTGFIRFLLLIRDYAWNFKPLIVDLNEDFTSKDYELIMDEFHAGNKTNPAMFIASPYDMRSHTWTVASPDQFSLKRLVAYARTSAELLEKLIEGDMPERWPSIFCTPSNLYDIILKVQPQRLSHPHRVLFSVDVKSTVKVTVKAPGDEFNPWLLLPALKGDSDPEKSFSLVSTQPAA

Secondary structure (DSSP, 8-state):
---TTSPPPSSHHHHHHHHHHHHHH--TTTS-EE--SSS---HHHHHHHHHHHHHTTTT--SS-EEBTTBSSSTTTSSSS--HHHHHHHHHHHHHHHHHHHHHHTTS-GGGGGGGGSPPGGG-S------GGGSS-GGG-------S------PPPP-TT--TT--GGGGS----TTS-----------